Protein AF-A0A4Q6AAH7-F1 (afdb_monomer)

Foldseek 3Di:
DAFLDQPDPPDPFWDACQLLLVVLVVVLVVVPVVSCVLCVVLNVVVVVPVLRHDIRDDLVNCVVVVVSVVSSVCVVVPPVQDLVRDFDFDAGQLAQFTSDTRPVVCVQQPDPHRGGHADDPVVSVVSSVQSVVLVVLQVCCQVPVDPGDQKDKDKDWDQDPVPRDIDIDIDIHGCSSPHDDDPPPVDDDDPPDDVPPDDD

Nearest PDB structures (foldseek):
  8wfx-assembly1_G  TM=5.335E-01  e=2.429E+00  Mycobacterium canetti
  6o7i-assembly1_D  TM=3.967E-01  e=1.022E+00  Thermococcus onnurineus NA1
  8gym-assembly1_2K  TM=2.632E-01  e=7.047E-01  Tetrahymena thermophila SB210
  8ieb-assembly1_B  TM=2.522E-01  e=1.308E+00  Homo sapiens

Structure (mmCIF, N/CA/C/O backbone):
data_AF-A0A4Q6AAH7-F1
#
_entry.id   AF-A0A4Q6AAH7-F1
#
loop_
_atom_site.group_PDB
_atom_site.id
_atom_site.type_symbol
_atom_site.label_atom_id
_atom_site.label_alt_id
_atom_site.label_comp_id
_atom_site.label_asym_id
_atom_site.label_entity_id
_atom_site.label_seq_id
_atom_site.pdbx_PDB_ins_code
_atom_site.Cartn_x
_atom_site.Cartn_y
_atom_site.Cartn_z
_atom_site.occupancy
_atom_site.B_iso_or_equiv
_atom_site.auth_seq_id
_atom_site.auth_comp_id
_atom_site.auth_asym_id
_atom_site.auth_atom_id
_atom_site.pdbx_PDB_model_num
ATOM 1 N N . MET A 1 1 ? 9.369 -6.837 -21.930 1.00 59.25 1 MET A N 1
ATOM 2 C CA . MET A 1 1 ? 8.644 -6.532 -20.682 1.00 59.25 1 MET A CA 1
ATOM 3 C C . MET A 1 1 ? 7.266 -7.166 -20.739 1.00 59.25 1 MET A C 1
ATOM 5 O O . MET A 1 1 ? 6.616 -7.043 -21.772 1.00 59.25 1 MET A O 1
ATOM 9 N N . THR A 1 2 ? 6.855 -7.840 -19.671 1.00 61.31 2 THR A N 1
ATOM 10 C CA . THR A 1 2 ? 5.570 -8.537 -19.533 1.00 61.31 2 THR A CA 1
ATOM 11 C C . THR A 1 2 ? 4.836 -7.975 -18.317 1.00 61.31 2 THR A C 1
ATOM 13 O O . THR A 1 2 ? 5.471 -7.684 -17.298 1.00 61.31 2 THR A O 1
ATOM 16 N N . SER A 1 3 ? 3.514 -7.819 -18.419 1.00 66.06 3 SER A N 1
ATOM 17 C CA . SER A 1 3 ? 2.674 -7.403 -17.293 1.00 66.06 3 SER A CA 1
ATOM 18 C C . SER A 1 3 ? 2.803 -8.398 -16.145 1.00 66.06 3 SER A C 1
ATOM 20 O O . SER A 1 3 ? 2.843 -9.611 -16.368 1.00 66.06 3 SER A O 1
ATOM 22 N N . VAL A 1 4 ? 2.848 -7.903 -14.910 1.00 59.97 4 VAL A N 1
ATOM 23 C CA . VAL A 1 4 ? 2.730 -8.776 -13.743 1.00 59.97 4 VAL A CA 1
ATOM 24 C C . VAL A 1 4 ? 1.297 -9.305 -13.691 1.00 59.97 4 VAL A C 1
ATOM 26 O O . VAL A 1 4 ? 0.363 -8.557 -13.409 1.00 59.97 4 VAL A O 1
ATOM 29 N N .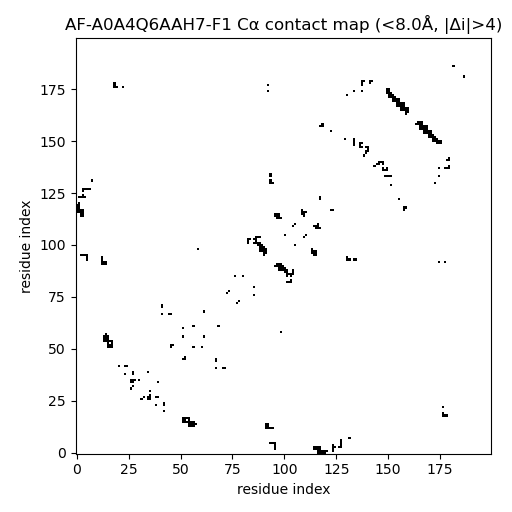 GLU A 1 5 ? 1.105 -10.580 -14.024 1.00 57.97 5 GLU A N 1
ATOM 30 C CA . GLU A 1 5 ? -0.197 -11.240 -13.922 1.00 57.97 5 GLU A CA 1
ATOM 31 C C . GLU A 1 5 ? -0.407 -11.778 -12.508 1.00 57.97 5 GLU A C 1
ATOM 33 O O . GLU A 1 5 ? 0.375 -12.585 -11.995 1.00 57.97 5 GLU A O 1
ATOM 38 N N . ASN A 1 6 ? -1.501 -11.359 -11.881 1.00 57.28 6 ASN A N 1
ATOM 39 C CA . ASN A 1 6 ? -1.928 -11.943 -10.624 1.00 57.28 6 ASN A CA 1
ATOM 40 C C . ASN A 1 6 ? -2.479 -13.341 -10.851 1.00 57.28 6 ASN A C 1
ATOM 42 O O . ASN A 1 6 ? -3.464 -13.536 -11.555 1.00 57.28 6 ASN A O 1
ATOM 46 N N . THR A 1 7 ? -1.886 -14.319 -10.183 1.00 48.78 7 THR A N 1
ATOM 47 C CA . THR A 1 7 ? -2.253 -15.728 -10.346 1.00 48.78 7 THR A CA 1
ATOM 48 C C . THR A 1 7 ? -3.496 -16.129 -9.533 1.00 48.78 7 THR A C 1
ATOM 50 O O . THR A 1 7 ? -3.867 -17.299 -9.536 1.00 48.78 7 THR A O 1
ATOM 53 N N . TYR A 1 8 ? -4.150 -15.200 -8.820 1.00 59.97 8 TYR A N 1
ATOM 54 C CA . TYR A 1 8 ? -5.156 -15.540 -7.806 1.00 59.97 8 TYR A CA 1
ATOM 55 C C . TYR A 1 8 ? -6.434 -14.709 -7.937 1.00 59.97 8 TYR A C 1
ATOM 57 O O . TYR A 1 8 ? -6.430 -13.497 -7.748 1.00 59.97 8 TYR A O 1
ATOM 65 N N . THR A 1 9 ? -7.547 -15.392 -8.209 1.00 59.78 9 THR A N 1
ATOM 66 C CA . THR A 1 9 ? -8.892 -14.818 -8.406 1.00 59.78 9 THR A CA 1
ATOM 67 C C . THR A 1 9 ? -9.751 -14.822 -7.133 1.00 59.78 9 THR A C 1
ATOM 69 O O . THR A 1 9 ? -10.951 -14.578 -7.201 1.00 59.78 9 THR A O 1
ATOM 72 N N . GLY A 1 10 ? -9.172 -15.161 -5.975 1.00 73.56 10 GLY A N 1
ATOM 73 C CA . GLY A 1 10 ? -9.918 -15.414 -4.734 1.00 73.56 10 GLY A CA 1
ATOM 74 C C . GLY A 1 10 ? -10.125 -14.204 -3.818 1.00 73.56 10 GLY A C 1
ATOM 75 O O . GLY A 1 10 ? -10.904 -14.299 -2.873 1.00 73.56 10 GLY A O 1
ATOM 76 N N . PHE A 1 11 ? -9.442 -13.082 -4.066 1.00 83.06 11 PHE A N 1
ATOM 77 C CA . PHE A 1 11 ? -9.553 -11.882 -3.236 1.00 83.06 11 PHE A CA 1
ATOM 78 C C . PHE A 1 11 ? -10.404 -10.819 -3.920 1.00 83.06 11 PHE A C 1
ATOM 80 O O . PHE A 1 11 ? -10.124 -10.422 -5.050 1.00 83.06 11 PHE A O 1
ATOM 87 N N . ASN A 1 12 ? -11.407 -10.313 -3.203 1.00 87.25 12 ASN A N 1
ATOM 88 C CA . ASN A 1 12 ? -12.111 -9.105 -3.607 1.00 87.25 12 ASN A CA 1
ATOM 89 C C . ASN A 1 12 ? -11.249 -7.884 -3.253 1.00 87.25 12 ASN A C 1
ATOM 91 O O . ASN A 1 12 ? -11.330 -7.358 -2.144 1.00 87.25 12 ASN A O 1
ATOM 95 N N . SER A 1 13 ? -10.366 -7.494 -4.173 1.00 88.19 13 SER A N 1
ATOM 96 C CA . SER A 1 13 ? -9.479 -6.347 -3.992 1.00 88.19 13 SER A CA 1
ATOM 97 C C . SER A 1 13 ? -10.207 -5.054 -4.341 1.00 88.19 13 SER A C 1
ATOM 99 O O . SER A 1 13 ? -10.622 -4.851 -5.482 1.00 88.19 13 SER A O 1
ATOM 101 N N . VAL A 1 14 ? -10.365 -4.181 -3.349 1.00 90.56 14 VAL A N 1
ATOM 102 C CA . VAL A 1 14 ? -11.051 -2.896 -3.491 1.00 90.56 14 VAL A CA 1
ATOM 103 C C . VAL A 1 14 ? -10.157 -1.764 -3.008 1.00 90.56 14 V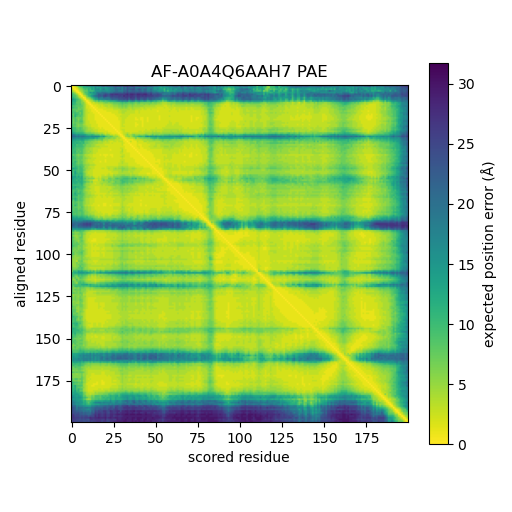AL A C 1
ATOM 105 O O . VAL A 1 14 ? -9.345 -1.931 -2.099 1.00 90.56 14 VAL A O 1
ATOM 108 N N . LEU A 1 15 ? -10.314 -0.591 -3.613 1.00 91.00 15 LEU A N 1
ATOM 109 C CA . LEU A 1 15 ? -9.612 0.611 -3.189 1.00 91.00 15 LEU A CA 1
ATOM 110 C C . LEU A 1 15 ? -10.341 1.274 -2.014 1.00 91.00 15 LEU A C 1
ATOM 112 O O . LEU A 1 15 ? -11.545 1.518 -2.073 1.00 91.00 15 LEU A O 1
ATOM 116 N N . SER A 1 16 ? -9.595 1.617 -0.968 1.00 92.69 16 SER A N 1
ATOM 117 C CA . SER A 1 16 ? -10.057 2.468 0.127 1.00 92.69 16 SER A CA 1
ATOM 118 C C . SER A 1 16 ? -8.891 3.281 0.682 1.00 92.69 16 SER A C 1
ATOM 120 O O . SER A 1 16 ? -7.789 2.755 0.827 1.00 92.69 16 SER A O 1
ATOM 122 N N . ILE A 1 17 ? -9.135 4.547 1.025 1.00 93.12 17 ILE A N 1
ATOM 123 C CA . ILE A 1 17 ? -8.158 5.378 1.749 1.00 93.12 17 ILE A CA 1
ATOM 124 C C . ILE A 1 17 ? -8.298 5.248 3.274 1.00 93.12 17 ILE A C 1
ATOM 126 O O . ILE A 1 17 ? -7.425 5.694 4.020 1.00 93.12 17 ILE A O 1
ATOM 130 N N . LEU A 1 18 ? -9.377 4.613 3.748 1.00 93.94 18 LEU A N 1
ATOM 131 C CA . LEU A 1 18 ? -9.712 4.491 5.165 1.00 93.94 18 LEU A CA 1
ATOM 132 C C . LEU A 1 18 ? -8.586 3.877 6.020 1.00 93.94 18 LEU A C 1
ATOM 134 O O . LEU A 1 18 ? -8.361 4.389 7.122 1.00 93.94 18 LEU A O 1
ATOM 138 N N . PRO A 1 19 ? -7.836 2.846 5.571 1.00 94.31 19 PRO A N 1
ATOM 139 C CA . PRO A 1 19 ? -6.738 2.304 6.371 1.00 94.31 19 PRO A CA 1
ATOM 140 C C . PRO A 1 19 ? -5.645 3.340 6.669 1.00 94.31 19 PRO A C 1
ATOM 142 O O . PRO A 1 19 ? -5.176 3.427 7.804 1.00 94.31 19 PRO A O 1
ATOM 145 N N . LEU A 1 20 ? -5.276 4.168 5.685 1.00 94.25 20 LEU A N 1
ATOM 146 C CA . LEU A 1 20 ? -4.291 5.238 5.869 1.00 94.25 20 LEU A CA 1
ATOM 147 C C . LEU A 1 20 ? -4.840 6.345 6.779 1.00 94.25 20 LEU A C 1
ATOM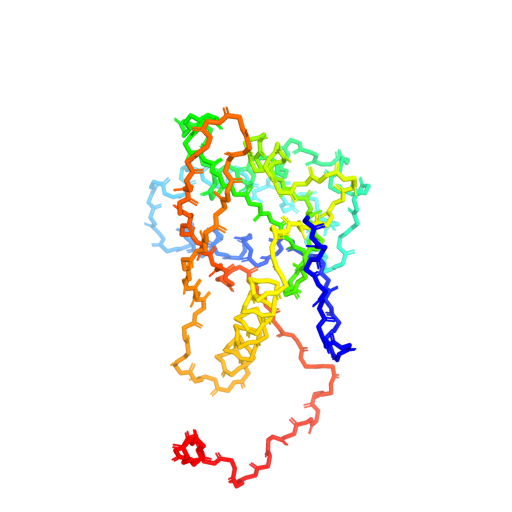 149 O O . LEU A 1 20 ? -4.161 6.758 7.719 1.00 94.25 20 LEU A O 1
ATOM 153 N N . VAL A 1 21 ? -6.097 6.754 6.575 1.00 95.06 21 VAL A N 1
ATOM 154 C CA . VAL A 1 21 ? -6.786 7.725 7.446 1.00 95.06 21 VAL A CA 1
ATOM 155 C C . VAL A 1 21 ? -6.814 7.240 8.896 1.00 95.06 21 VAL A C 1
ATOM 157 O O . VAL A 1 21 ? -6.537 8.009 9.812 1.00 95.06 21 VAL A O 1
ATOM 160 N N . THR A 1 22 ? -7.072 5.950 9.119 1.00 94.19 22 THR A N 1
ATOM 161 C CA . THR A 1 22 ? -7.098 5.344 10.459 1.00 94.19 22 THR A CA 1
ATOM 162 C C . THR A 1 22 ? -5.730 5.410 11.139 1.00 94.19 22 THR A C 1
ATOM 164 O O . THR A 1 22 ? -5.646 5.707 12.332 1.00 94.19 22 THR A O 1
ATOM 167 N N . VAL A 1 23 ? -4.644 5.177 10.392 1.00 92.00 23 VAL A N 1
ATOM 168 C CA . VAL A 1 23 ? -3.278 5.322 10.919 1.00 92.00 23 VAL A CA 1
ATOM 169 C C . VAL A 1 23 ? -3.002 6.773 11.313 1.00 92.00 23 VAL A C 1
ATOM 171 O O . VAL A 1 23 ? -2.498 7.012 12.409 1.00 92.00 23 VAL A O 1
ATOM 174 N N . ILE A 1 24 ? -3.371 7.735 10.465 1.00 92.50 24 ILE A N 1
ATOM 175 C CA . ILE A 1 24 ? -3.193 9.167 10.741 1.00 92.50 24 ILE A CA 1
ATOM 176 C C . ILE A 1 24 ? -4.007 9.602 11.959 1.00 92.50 24 ILE A C 1
ATOM 178 O O . ILE A 1 24 ? -3.464 10.252 12.850 1.00 92.50 24 ILE A O 1
ATOM 182 N N . LYS A 1 25 ? -5.268 9.176 12.053 1.00 93.38 25 LYS A N 1
ATOM 183 C CA . LYS A 1 25 ? -6.136 9.443 13.202 1.00 93.38 25 LYS A CA 1
ATOM 184 C C . LYS A 1 25 ? -5.524 8.936 14.503 1.00 93.38 25 LYS A C 1
ATOM 186 O O . LYS A 1 25 ? -5.368 9.705 15.443 1.00 93.38 25 LYS A O 1
ATOM 191 N N . ARG A 1 26 ? -5.033 7.692 14.515 1.00 92.25 26 ARG A N 1
ATOM 192 C CA . ARG A 1 26 ? -4.316 7.142 15.673 1.00 92.25 26 ARG A CA 1
ATOM 193 C C . ARG A 1 26 ? -3.081 7.973 16.041 1.00 92.25 26 ARG A C 1
ATOM 195 O O . ARG A 1 26 ? -2.845 8.206 17.219 1.00 92.25 26 ARG A O 1
ATOM 202 N N . MET A 1 27 ? -2.302 8.444 15.063 1.00 89.06 27 MET A N 1
ATOM 203 C CA . MET A 1 27 ? -1.133 9.296 15.338 1.00 89.06 27 MET A CA 1
ATOM 204 C C . MET A 1 27 ? -1.508 10.636 15.987 1.00 89.06 27 MET A C 1
ATOM 206 O O . MET A 1 27 ? -0.727 11.157 16.785 1.00 89.06 27 MET A O 1
ATOM 210 N N . VAL A 1 28 ? -2.670 11.192 15.639 1.00 90.25 28 VAL A N 1
ATOM 211 C CA . VAL A 1 28 ? -3.210 12.416 16.247 1.00 90.25 28 VAL A CA 1
ATOM 212 C C . VAL A 1 28 ? -3.748 12.148 17.657 1.00 90.25 28 VAL A C 1
ATOM 214 O O . VAL A 1 28 ? -3.491 12.948 18.557 1.00 90.25 28 VAL A O 1
ATOM 217 N N . ASP A 1 29 ? -4.421 11.013 17.859 1.00 89.62 29 ASP A N 1
ATOM 218 C CA . ASP A 1 29 ? -5.018 10.614 19.142 1.00 89.62 29 ASP A CA 1
ATOM 219 C C . ASP A 1 29 ? -3.975 10.199 20.197 1.00 89.62 29 ASP A C 1
ATOM 221 O O . ASP A 1 29 ? -4.209 10.354 21.392 1.00 89.62 29 ASP A O 1
ATOM 225 N N . GLU A 1 30 ? -2.793 9.729 19.782 1.00 88.62 30 GLU A N 1
ATOM 226 C CA . GLU A 1 30 ? -1.657 9.375 20.657 1.00 88.62 30 GLU A CA 1
ATOM 227 C C . GLU A 1 30 ? -0.972 10.591 21.340 1.00 88.62 30 GLU A C 1
ATOM 229 O O . GLU A 1 30 ? 0.150 10.478 21.832 1.00 88.62 30 GLU A O 1
ATOM 234 N N . ASP A 1 31 ? -1.628 11.756 21.359 1.00 71.19 31 ASP A N 1
ATOM 235 C CA . ASP A 1 31 ? -1.204 13.021 21.985 1.00 71.19 31 ASP A CA 1
ATOM 236 C C . ASP A 1 31 ? 0.211 13.486 21.594 1.00 71.19 31 ASP A C 1
ATOM 238 O O . ASP A 1 31 ? 0.956 14.073 22.377 1.00 71.19 31 ASP A O 1
ATOM 242 N N . LYS A 1 32 ? 0.605 13.231 20.340 1.00 82.62 32 LYS A N 1
ATOM 243 C CA . LYS A 1 32 ? 1.850 13.740 19.745 1.00 82.62 32 LYS A CA 1
ATOM 244 C C . LYS A 1 32 ? 1.590 15.138 19.166 1.00 82.62 32 LYS A C 1
ATOM 246 O O . LYS A 1 32 ? 1.026 15.233 18.070 1.00 82.62 32 LYS A O 1
ATOM 251 N N . PRO A 1 33 ? 2.049 16.243 19.796 1.00 87.69 33 PRO A N 1
ATOM 252 C CA . PRO A 1 33 ? 1.647 17.595 19.388 1.00 87.69 33 PRO A CA 1
ATOM 253 C C . PRO A 1 33 ? 2.052 17.946 17.951 1.00 87.69 33 PRO A C 1
ATOM 255 O O . PRO A 1 33 ? 1.334 18.662 17.256 1.00 87.69 33 PRO A O 1
ATOM 258 N N . GLY A 1 34 ? 3.185 17.410 17.481 1.00 89.50 34 GLY A N 1
ATOM 259 C CA . GLY A 1 34 ? 3.640 17.572 16.099 1.00 89.50 34 GLY A CA 1
ATOM 260 C C . GLY A 1 34 ? 2.737 16.869 15.084 1.00 89.50 34 GLY A C 1
ATOM 261 O O . GLY A 1 34 ? 2.377 17.477 14.083 1.00 89.50 34 GLY A O 1
ATOM 262 N N . ALA A 1 35 ? 2.319 15.629 15.359 1.00 88.50 35 ALA A N 1
ATOM 263 C CA . ALA A 1 35 ? 1.416 14.884 14.479 1.00 88.50 35 ALA A CA 1
ATOM 264 C C . ALA A 1 35 ? 0.042 15.558 14.403 1.00 88.50 35 ALA A C 1
ATOM 266 O O . ALA A 1 35 ? -0.485 15.754 13.313 1.00 88.50 35 ALA A O 1
ATOM 267 N N . LYS A 1 36 ? -0.489 16.006 15.548 1.00 92.19 36 LYS A N 1
ATOM 268 C CA . LYS A 1 36 ? -1.725 16.793 15.595 1.00 92.19 36 LYS A CA 1
ATOM 269 C C . LYS A 1 36 ? -1.616 18.066 14.759 1.00 92.19 36 LYS A C 1
ATOM 271 O O . LYS A 1 36 ? -2.464 18.308 13.911 1.00 92.19 36 LYS A O 1
ATOM 276 N N . LYS A 1 37 ? -0.544 18.846 14.934 1.00 93.12 37 LYS A N 1
ATOM 277 C CA . LYS A 1 37 ? -0.315 20.068 14.149 1.00 93.12 37 LYS A CA 1
ATOM 278 C C . LYS A 1 37 ? -0.222 19.802 12.641 1.00 93.12 37 LYS A C 1
ATOM 280 O O . LYS A 1 37 ? -0.636 20.651 11.865 1.00 93.12 37 LYS A O 1
ATOM 285 N N . LEU A 1 38 ? 0.354 18.672 12.236 1.00 91.00 38 LEU A N 1
ATOM 286 C CA . LEU A 1 38 ? 0.544 18.339 10.823 1.00 91.00 38 LEU A CA 1
ATOM 287 C C . LEU A 1 38 ? -0.712 17.767 10.160 1.00 91.00 38 LEU A C 1
ATOM 289 O O . LEU A 1 38 ? -0.921 18.013 8.978 1.00 91.00 38 LEU A O 1
ATOM 293 N N . TYR A 1 39 ? -1.525 16.999 10.891 1.00 94.38 39 TYR A N 1
ATOM 294 C CA . TYR A 1 39 ? -2.563 16.167 10.277 1.00 94.38 39 TYR A CA 1
ATOM 295 C C . TYR A 1 39 ? -3.999 16.482 10.705 1.00 94.38 39 TYR A C 1
ATOM 297 O O . TYR A 1 39 ? -4.922 15.993 10.062 1.00 94.38 39 TYR A O 1
ATOM 305 N N . GLN A 1 40 ? 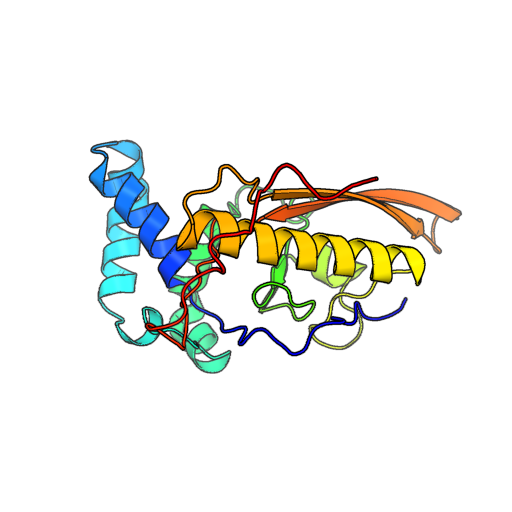-4.228 17.281 11.753 1.00 93.94 40 GLN A N 1
ATOM 306 C CA . GLN A 1 40 ? -5.585 17.557 12.249 1.00 93.94 40 GLN A CA 1
ATOM 307 C C . GLN A 1 40 ? -6.481 18.215 11.190 1.00 93.94 40 GLN A C 1
ATOM 309 O O . GLN A 1 40 ? -7.640 17.821 11.043 1.00 93.94 40 GLN A O 1
ATOM 314 N N . ASP A 1 41 ? -5.954 19.192 10.452 1.00 94.94 41 ASP A N 1
ATOM 315 C CA . ASP A 1 41 ? -6.722 19.913 9.432 1.00 94.94 41 ASP A CA 1
ATOM 316 C C . ASP A 1 41 ? -7.049 18.994 8.247 1.00 94.94 41 ASP A C 1
ATOM 318 O O . ASP A 1 41 ? -8.201 18.922 7.825 1.00 94.94 41 ASP A O 1
ATOM 322 N N . LEU A 1 42 ? -6.070 18.194 7.801 1.00 95.38 42 LEU A N 1
ATOM 323 C CA . LEU A 1 42 ? -6.258 17.172 6.766 1.00 95.38 42 LEU A CA 1
ATOM 324 C C . LEU A 1 42 ? -7.320 16.136 7.169 1.00 95.38 42 LEU A C 1
ATOM 326 O O . LEU A 1 42 ? -8.183 15.791 6.368 1.00 95.38 42 LEU A O 1
ATOM 330 N N . LEU A 1 43 ? -7.284 15.644 8.414 1.00 95.06 43 LEU A N 1
ATOM 331 C CA . LEU A 1 43 ? -8.304 14.720 8.920 1.00 95.06 43 LEU A CA 1
ATOM 332 C C . LEU A 1 43 ? -9.693 15.358 8.908 1.00 95.06 43 LEU A C 1
ATOM 334 O O . LEU A 1 43 ? -10.650 14.710 8.500 1.00 95.06 43 LEU A O 1
ATOM 338 N N . THR A 1 44 ? -9.793 16.624 9.314 1.00 95.25 44 THR A N 1
ATOM 339 C CA . THR A 1 44 ? -11.066 17.359 9.337 1.00 95.25 44 THR A CA 1
ATOM 340 C C . THR A 1 44 ? -11.637 17.517 7.925 1.00 95.25 44 THR A C 1
ATOM 342 O O . THR A 1 44 ? -12.835 17.331 7.720 1.00 95.25 44 THR A O 1
ATOM 345 N N . GLU A 1 45 ? -10.787 17.816 6.941 1.00 95.50 45 GLU A N 1
ATOM 346 C CA . GLU A 1 45 ? -11.184 17.938 5.536 1.00 95.50 45 GLU A CA 1
ATOM 347 C C . GLU A 1 45 ? -11.666 16.602 4.946 1.00 95.50 45 GLU A C 1
ATOM 349 O O . GLU A 1 45 ? -12.705 16.561 4.287 1.00 95.50 45 GLU A O 1
ATOM 354 N N . ILE A 1 46 ? -10.972 15.497 5.243 1.00 94.94 46 ILE A N 1
ATOM 355 C CA . ILE A 1 46 ? -11.383 14.150 4.818 1.00 94.94 46 ILE A CA 1
ATOM 356 C C . ILE A 1 46 ? -12.701 13.736 5.491 1.00 94.94 46 ILE A C 1
ATOM 358 O O . ILE A 1 46 ? -13.594 13.204 4.833 1.00 94.94 46 ILE A O 1
ATOM 362 N N . GLU A 1 47 ? -12.853 13.979 6.797 1.00 93.25 47 GLU A N 1
ATOM 363 C CA . GLU A 1 47 ? -14.073 13.643 7.547 1.00 93.25 47 GLU A CA 1
ATOM 364 C C . GLU A 1 47 ? -15.294 14.453 7.073 1.00 93.25 47 GLU A C 1
ATOM 366 O O . GLU A 1 47 ? -16.425 13.969 7.162 1.00 93.25 47 GLU A O 1
ATOM 371 N N . ALA A 1 48 ? -15.081 15.639 6.492 1.00 94.44 48 ALA A N 1
ATOM 372 C CA . ALA A 1 48 ? -16.127 16.427 5.842 1.00 94.44 48 ALA A CA 1
ATOM 373 C C . ALA A 1 48 ? -16.604 15.837 4.497 1.00 94.44 48 ALA A C 1
ATOM 375 O O . ALA A 1 48 ? -17.599 16.312 3.946 1.00 94.44 48 ALA A O 1
ATOM 376 N N . GLN A 1 49 ? -15.942 14.794 3.982 1.00 93.12 49 GLN A N 1
ATOM 377 C CA . GLN A 1 49 ? -16.254 14.124 2.715 1.00 93.12 49 GLN A CA 1
ATOM 378 C C . GLN A 1 49 ? -16.513 12.617 2.938 1.00 93.12 49 GLN A C 1
ATOM 380 O O . GLN A 1 49 ? -15.688 11.776 2.571 1.00 93.12 49 GLN A O 1
ATOM 385 N N . PRO A 1 50 ? -17.667 12.221 3.518 1.00 89.69 50 PRO A N 1
ATOM 386 C CA . PRO A 1 50 ? -17.921 10.835 3.934 1.00 89.69 50 PRO A CA 1
ATOM 387 C C . PRO A 1 50 ? -17.838 9.793 2.809 1.00 89.69 50 PRO A C 1
ATOM 389 O O . PRO A 1 50 ? -17.581 8.620 3.072 1.00 89.69 50 PRO A O 1
ATOM 392 N N . GLU A 1 51 ? -18.047 10.203 1.557 1.00 90.69 51 GLU A N 1
ATOM 393 C CA . GLU A 1 51 ? -17.886 9.364 0.362 1.00 90.69 51 GLU A CA 1
ATOM 394 C C . GLU A 1 51 ? -16.458 8.834 0.163 1.00 90.69 51 GLU A C 1
ATOM 396 O O . GLU A 1 51 ? -16.291 7.719 -0.328 1.00 90.69 51 GLU A O 1
ATOM 401 N N . LEU A 1 52 ? -15.434 9.576 0.604 1.00 90.38 52 LEU A N 1
ATOM 402 C CA . LEU A 1 52 ? -14.039 9.132 0.576 1.00 90.38 52 LEU A CA 1
ATOM 403 C C . LEU A 1 52 ? -13.723 8.089 1.652 1.00 90.38 52 LEU A C 1
ATOM 405 O O . LEU A 1 52 ? -12.733 7.374 1.549 1.00 90.38 52 LEU A O 1
ATOM 409 N N . LEU A 1 53 ? -14.545 7.987 2.693 1.00 91.44 53 LEU A N 1
ATOM 410 C CA . LEU A 1 53 ? -14.344 7.028 3.780 1.00 91.44 53 LEU A CA 1
ATOM 411 C C . LEU A 1 53 ? -15.042 5.687 3.523 1.00 91.44 53 LEU A C 1
ATOM 413 O O . LEU A 1 53 ? -14.903 4.758 4.319 1.00 91.44 53 LEU A O 1
ATOM 417 N N . GLN A 1 54 ? -15.769 5.565 2.410 1.00 89.69 54 GLN A N 1
ATOM 418 C CA . GLN A 1 54 ? -16.378 4.309 1.996 1.00 89.69 54 GLN A CA 1
ATOM 419 C C . GLN A 1 54 ? -15.330 3.362 1.387 1.00 89.69 54 GLN A C 1
ATOM 421 O O . GLN A 1 54 ? -14.369 3.802 0.747 1.00 89.69 54 GLN A O 1
ATOM 426 N N . PRO A 1 55 ? -15.489 2.039 1.548 1.00 84.44 55 PRO A N 1
ATOM 427 C CA . PRO A 1 55 ? -14.734 1.085 0.748 1.00 84.44 55 PRO A CA 1
ATOM 428 C C . PRO A 1 55 ? -15.154 1.172 -0.728 1.00 84.44 55 PRO A C 1
ATOM 430 O O . PRO A 1 55 ? -16.272 1.569 -1.048 1.00 84.44 55 PRO A O 1
ATOM 433 N N . SER A 1 56 ? -14.289 0.709 -1.631 1.00 86.06 56 SER A N 1
ATOM 434 C CA . SER A 1 56 ? -14.548 0.642 -3.082 1.00 86.06 56 SER A CA 1
ATOM 435 C C . SER A 1 56 ? -14.662 2.007 -3.772 1.00 86.06 56 SER A C 1
ATOM 437 O O . SER A 1 56 ? -15.542 2.238 -4.601 1.00 86.06 56 SER A O 1
ATOM 439 N N . ILE A 1 57 ? -13.732 2.908 -3.458 1.00 87.12 57 ILE A N 1
ATOM 440 C CA . ILE A 1 57 ? -13.588 4.200 -4.139 1.00 87.12 57 ILE A CA 1
ATOM 441 C C . ILE A 1 57 ? -13.177 3.951 -5.596 1.00 87.12 57 ILE A C 1
ATOM 443 O O . ILE A 1 57 ? -12.317 3.114 -5.872 1.00 87.12 57 ILE A O 1
ATOM 447 N N . ASN A 1 58 ? -13.773 4.683 -6.538 1.00 84.00 58 ASN A N 1
ATOM 448 C CA . ASN A 1 58 ? -13.419 4.600 -7.954 1.00 84.00 58 ASN A CA 1
ATOM 449 C C . ASN A 1 58 ? -12.496 5.762 -8.381 1.00 84.00 58 ASN A C 1
ATOM 451 O O . ASN A 1 58 ? -12.291 6.732 -7.648 1.00 84.00 58 ASN A O 1
ATOM 455 N N . LYS A 1 59 ? -11.933 5.671 -9.593 1.00 80.50 59 LYS A N 1
ATOM 456 C CA . LYS A 1 59 ? -11.001 6.683 -10.129 1.00 80.50 59 LYS A CA 1
ATOM 457 C C . LYS A 1 59 ? -11.645 8.073 -10.261 1.00 80.50 59 LYS A C 1
ATOM 459 O O . LYS A 1 59 ? -10.970 9.074 -10.059 1.00 80.50 59 LYS A O 1
ATOM 464 N N . GLU A 1 60 ? -12.943 8.141 -10.550 1.00 87.19 60 GLU A N 1
ATOM 465 C CA . GLU A 1 60 ? -13.689 9.402 -10.678 1.00 87.19 60 GLU A CA 1
ATOM 466 C C . GLU A 1 60 ? -13.823 10.127 -9.332 1.00 87.19 60 GLU A C 1
ATOM 468 O O . GLU A 1 60 ? -13.661 11.345 -9.271 1.00 87.19 60 GLU A O 1
ATOM 473 N N . MET A 1 61 ? -14.075 9.387 -8.246 1.00 88.88 61 MET A N 1
ATOM 474 C CA . MET A 1 61 ? -14.123 9.943 -6.891 1.00 88.88 61 MET A CA 1
ATOM 475 C C . MET A 1 61 ? -12.755 10.454 -6.446 1.00 88.88 61 MET A C 1
ATOM 477 O O . MET A 1 61 ? -12.679 11.545 -5.888 1.00 88.88 61 MET A O 1
ATOM 481 N N . LEU A 1 62 ? -11.675 9.720 -6.744 1.00 87.31 62 LEU A N 1
ATOM 482 C CA . LEU A 1 62 ? -10.322 10.214 -6.478 1.00 87.31 62 LEU A CA 1
ATOM 483 C C . LEU A 1 62 ? -10.034 11.518 -7.227 1.00 87.31 62 LEU A C 1
ATOM 485 O O . LEU A 1 62 ? -9.480 12.440 -6.643 1.00 87.31 62 LEU A O 1
ATOM 489 N N . HIS A 1 63 ? -10.436 11.610 -8.497 1.00 87.75 63 HIS A N 1
ATOM 490 C CA . HIS A 1 63 ? -10.204 12.808 -9.303 1.00 87.75 63 HIS A CA 1
ATOM 491 C C . HIS A 1 63 ? -11.019 14.010 -8.805 1.00 87.75 63 HIS A C 1
ATOM 493 O O . HIS A 1 63 ? -10.526 15.136 -8.805 1.00 87.75 63 HIS A O 1
ATOM 499 N N . ARG A 1 64 ? -12.260 13.795 -8.351 1.00 92.25 64 ARG A N 1
ATOM 500 C CA . ARG A 1 64 ? -13.086 14.863 -7.764 1.00 92.25 64 ARG A CA 1
ATOM 501 C C . ARG A 1 64 ? -12.431 15.489 -6.531 1.00 92.25 64 ARG A C 1
ATOM 503 O O . ARG A 1 64 ? -12.584 16.686 -6.313 1.00 92.25 64 ARG A O 1
ATOM 510 N N . HIS A 1 65 ? -11.708 14.679 -5.763 1.00 92.25 65 HIS A N 1
ATOM 511 C CA . HIS A 1 65 ? -11.098 15.054 -4.488 1.00 92.25 65 HIS A CA 1
ATOM 512 C C . HIS A 1 65 ? -9.565 15.068 -4.550 1.00 92.25 65 HIS A C 1
ATOM 514 O O . HIS A 1 65 ? -8.893 14.821 -3.550 1.00 92.25 65 HIS A O 1
ATOM 520 N N . GLU A 1 66 ? -9.008 15.352 -5.731 1.00 89.81 66 GLU A N 1
ATOM 521 C CA . GLU A 1 66 ? -7.578 15.220 -6.036 1.00 89.81 66 GLU A CA 1
ATOM 522 C C . GLU A 1 66 ? -6.686 15.941 -5.020 1.00 89.81 66 GLU A C 1
ATOM 524 O O . GLU A 1 66 ? -5.772 15.325 -4.487 1.00 89.81 66 GLU A O 1
ATOM 529 N N . ALA A 1 67 ? -7.000 17.189 -4.659 1.00 91.31 67 ALA A N 1
ATOM 530 C CA . ALA A 1 67 ? -6.201 17.963 -3.705 1.00 91.31 67 ALA A CA 1
ATOM 531 C C . ALA A 1 67 ? -6.093 17.290 -2.320 1.00 91.31 67 ALA A C 1
ATOM 533 O O . ALA A 1 67 ? -5.009 17.219 -1.740 1.00 91.31 67 ALA A O 1
ATOM 534 N N . VAL A 1 68 ? -7.205 16.754 -1.806 1.00 93.38 68 VAL A N 1
ATOM 535 C CA . VAL A 1 68 ? -7.246 16.063 -0.506 1.00 93.38 68 VAL A CA 1
ATOM 536 C C . VAL A 1 68 ? -6.521 14.724 -0.588 1.00 93.38 68 VAL A C 1
ATOM 538 O O . VAL A 1 68 ? -5.776 14.354 0.320 1.00 93.38 68 VAL A O 1
ATOM 541 N N . VAL A 1 69 ? -6.702 14.003 -1.697 1.00 90.62 69 VAL A N 1
ATOM 542 C CA . VAL A 1 69 ? -6.003 12.742 -1.956 1.00 90.62 69 VAL A CA 1
ATOM 543 C C . VAL A 1 69 ? -4.495 12.978 -2.056 1.00 90.62 69 VAL A C 1
ATOM 545 O O . VAL A 1 69 ? -3.737 12.257 -1.419 1.00 90.62 69 VAL A O 1
ATOM 548 N N . GLU A 1 70 ? -4.035 13.998 -2.778 1.00 89.50 70 GLU A N 1
ATOM 549 C CA . GLU A 1 70 ? -2.615 14.354 -2.871 1.00 89.50 70 GLU A CA 1
ATOM 550 C C . GLU A 1 70 ? -2.030 14.746 -1.514 1.00 89.50 70 GLU A C 1
ATOM 552 O O . GLU A 1 70 ? -0.948 14.274 -1.159 1.00 89.50 70 GLU A O 1
ATOM 557 N N . ALA A 1 71 ? -2.751 15.542 -0.719 1.00 92.31 71 ALA A N 1
ATOM 558 C CA . ALA A 1 71 ? -2.338 15.887 0.639 1.00 92.31 71 ALA A CA 1
ATOM 559 C C . ALA A 1 71 ? -2.225 14.641 1.534 1.00 92.31 71 ALA A C 1
ATOM 561 O O . ALA A 1 71 ? -1.271 14.505 2.303 1.00 92.31 71 ALA A O 1
ATOM 562 N N . LEU A 1 72 ? -3.151 13.689 1.387 1.00 92.81 72 LEU A N 1
ATOM 563 C CA . LEU A 1 72 ? -3.087 12.399 2.063 1.00 92.81 72 LEU A CA 1
ATOM 564 C C . LEU A 1 72 ? -1.877 11.574 1.603 1.00 92.81 72 LEU A C 1
ATOM 566 O O . LEU A 1 72 ? -1.159 11.021 2.436 1.00 92.81 72 LEU A O 1
ATOM 570 N N . LEU A 1 73 ? -1.601 11.513 0.300 1.00 89.38 73 LEU A N 1
ATOM 571 C CA . LEU A 1 73 ? -0.439 10.801 -0.234 1.00 89.38 73 LEU A CA 1
ATOM 572 C C . LEU A 1 73 ? 0.885 11.458 0.168 1.00 89.38 73 LEU A C 1
ATOM 574 O O . LEU A 1 73 ? 1.862 10.750 0.404 1.00 89.38 73 LEU A O 1
ATOM 578 N N . ALA A 1 74 ? 0.922 12.779 0.339 1.00 89.44 74 ALA A N 1
ATOM 579 C CA . ALA A 1 74 ? 2.098 13.502 0.818 1.00 89.44 74 ALA A CA 1
ATOM 580 C C . ALA A 1 74 ? 2.532 13.081 2.236 1.00 89.44 74 ALA A C 1
ATOM 582 O O . ALA A 1 74 ? 3.687 13.292 2.609 1.00 89.44 74 ALA A O 1
ATOM 583 N N . THR A 1 75 ? 1.645 12.441 3.011 1.00 89.56 75 THR A N 1
ATOM 584 C CA . THR A 1 75 ? 1.985 11.878 4.331 1.00 89.56 75 THR A CA 1
ATOM 585 C C . THR A 1 75 ? 2.897 10.651 4.242 1.00 89.56 75 THR A C 1
ATOM 587 O O . THR A 1 75 ? 3.682 10.407 5.157 1.00 89.56 75 THR A O 1
ATOM 590 N N . ILE A 1 76 ? 2.827 9.900 3.136 1.00 88.25 76 ILE A N 1
ATOM 591 C CA . ILE A 1 76 ? 3.651 8.708 2.875 1.00 88.25 76 ILE A CA 1
ATOM 592 C C . ILE A 1 76 ? 4.741 8.969 1.827 1.00 88.25 76 ILE A C 1
ATOM 594 O O . ILE A 1 76 ? 5.799 8.345 1.868 1.00 88.25 76 ILE A O 1
ATOM 598 N N . PHE A 1 77 ? 4.517 9.928 0.927 1.00 86.44 77 PHE A N 1
ATOM 599 C CA . PHE A 1 77 ? 5.445 10.333 -0.124 1.00 86.44 77 PHE A CA 1
ATOM 600 C C . PHE A 1 77 ? 5.655 11.852 -0.086 1.00 86.44 77 PHE A C 1
ATOM 602 O O . PHE A 1 77 ? 5.033 12.581 -0.862 1.00 86.44 77 PHE A O 1
ATOM 609 N N . PRO A 1 78 ? 6.520 12.358 0.812 1.00 83.62 78 PRO A N 1
ATOM 610 C CA . PRO A 1 78 ? 6.691 13.793 0.983 1.00 83.62 78 PRO A CA 1
ATOM 611 C C . PRO A 1 78 ? 7.153 14.468 -0.317 1.00 83.62 78 PRO A C 1
ATOM 613 O O . PRO A 1 78 ? 8.091 13.978 -0.953 1.00 83.62 78 PRO A O 1
ATOM 616 N N . PRO A 1 79 ? 6.588 15.630 -0.690 1.00 76.25 79 PRO A N 1
ATOM 617 C CA . PRO A 1 79 ? 6.966 16.344 -1.914 1.00 76.25 79 PRO A CA 1
ATOM 618 C C . PRO A 1 79 ? 8.396 16.902 -1.862 1.00 76.25 79 PRO A C 1
ATOM 620 O O . PRO A 1 79 ? 8.958 17.278 -2.887 1.00 76.25 79 PRO A O 1
ATOM 623 N N . SER A 1 80 ? 8.998 16.959 -0.669 1.00 76.38 80 SER A N 1
ATOM 624 C CA . SER A 1 80 ? 10.405 17.314 -0.476 1.00 76.38 80 SER A CA 1
ATOM 625 C C . SER A 1 80 ? 11.369 16.241 -0.985 1.00 76.38 80 SER A C 1
ATOM 627 O O . SER A 1 80 ? 12.538 16.544 -1.228 1.00 76.38 80 SER A O 1
ATOM 629 N N . VAL A 1 81 ? 10.905 14.999 -1.163 1.00 69.81 81 VAL A N 1
ATOM 630 C CA . VAL A 1 81 ? 11.683 13.956 -1.829 1.00 69.81 81 VAL A CA 1
ATOM 631 C C . VAL A 1 81 ? 11.710 14.299 -3.313 1.00 69.81 81 VAL A C 1
ATOM 633 O O . VAL A 1 81 ? 10.666 14.376 -3.957 1.00 69.81 81 VAL A O 1
ATOM 636 N N . SER A 1 82 ? 12.905 14.537 -3.862 1.00 56.66 82 SER A N 1
ATOM 637 C CA . SER A 1 82 ? 13.031 14.915 -5.271 1.00 56.66 82 SER A CA 1
ATOM 638 C C . SER A 1 82 ? 12.333 13.894 -6.182 1.00 56.66 82 SER A C 1
ATOM 640 O O . SER A 1 82 ? 12.359 12.687 -5.927 1.00 56.66 82 SER A O 1
ATOM 642 N N . SER A 1 83 ? 11.731 14.367 -7.277 1.00 54.34 83 SER A N 1
ATOM 643 C CA . SER A 1 83 ? 11.008 13.534 -8.256 1.00 54.34 83 SER A CA 1
ATOM 644 C C . SER A 1 83 ? 11.852 12.388 -8.844 1.00 54.34 83 SER A C 1
ATOM 646 O O . SER A 1 83 ? 11.300 11.388 -9.313 1.00 54.34 83 SER A O 1
ATOM 648 N N . ASN A 1 84 ? 13.183 12.505 -8.766 1.00 49.81 84 ASN A N 1
ATOM 649 C CA . ASN A 1 84 ? 14.158 11.500 -9.194 1.00 49.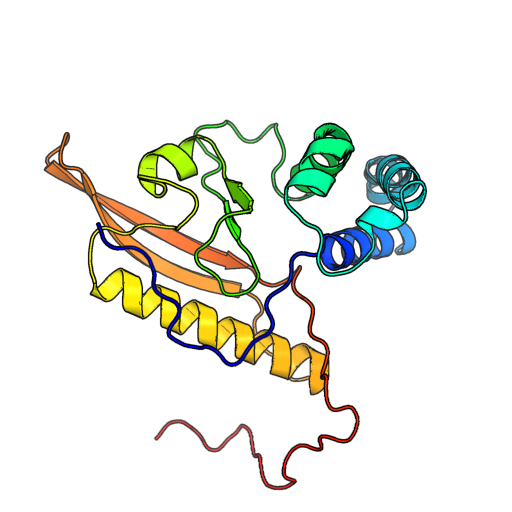81 84 ASN A CA 1
ATOM 650 C C . ASN A 1 84 ? 14.580 10.515 -8.084 1.00 49.81 84 ASN A C 1
ATOM 652 O O . ASN A 1 84 ? 15.228 9.520 -8.390 1.00 49.81 84 ASN A O 1
ATOM 656 N N . GLN A 1 85 ? 14.247 10.770 -6.815 1.00 56.25 85 GLN A N 1
ATOM 657 C CA . GLN A 1 85 ? 14.589 9.900 -5.678 1.00 56.25 85 GLN A CA 1
ATOM 658 C C . GLN A 1 85 ? 13.408 9.053 -5.190 1.00 56.25 85 GLN A C 1
ATOM 660 O O . GLN A 1 85 ? 13.620 7.987 -4.620 1.00 56.25 85 GLN A O 1
ATOM 665 N N . GLY A 1 86 ? 12.168 9.485 -5.430 1.00 69.50 86 GLY A N 1
ATOM 666 C CA . GLY A 1 86 ? 10.979 8.708 -5.082 1.00 69.50 86 GLY A CA 1
ATOM 667 C C . GLY A 1 86 ? 10.505 7.833 -6.241 1.00 69.50 86 GLY A C 1
ATOM 668 O O . GLY A 1 86 ? 9.759 8.307 -7.098 1.00 69.50 86 GLY A O 1
ATOM 669 N N . MET A 1 87 ? 10.884 6.554 -6.275 1.00 85.81 87 MET A N 1
ATOM 670 C CA . MET A 1 87 ? 10.319 5.574 -7.211 1.00 85.81 87 MET A CA 1
ATOM 671 C C . MET A 1 87 ? 9.287 4.713 -6.488 1.00 85.81 87 MET A C 1
ATOM 673 O O . MET A 1 87 ? 9.637 3.780 -5.775 1.00 85.81 87 MET A O 1
ATOM 677 N N . TYR A 1 88 ? 8.013 5.064 -6.632 1.00 89.94 88 TYR A N 1
ATOM 678 C CA . TYR A 1 88 ? 6.935 4.431 -5.882 1.00 89.94 88 TYR A CA 1
ATOM 679 C C . TYR A 1 88 ? 5.642 4.394 -6.691 1.00 89.94 88 TYR A C 1
ATOM 681 O O . TYR A 1 88 ? 5.408 5.221 -7.577 1.00 89.94 88 TYR A O 1
ATOM 689 N N . ALA A 1 89 ? 4.788 3.438 -6.346 1.00 92.38 89 ALA A N 1
ATOM 690 C CA . ALA A 1 89 ? 3.435 3.331 -6.852 1.00 92.38 89 ALA A CA 1
ATOM 691 C C . ALA A 1 89 ? 2.507 2.790 -5.767 1.00 92.38 89 ALA A C 1
ATOM 693 O O . ALA A 1 89 ? 2.929 2.077 -4.860 1.00 92.38 89 ALA A O 1
ATOM 694 N N . ILE A 1 90 ? 1.234 3.137 -5.894 1.00 92.50 90 ILE A N 1
ATOM 695 C CA . ILE A 1 90 ? 0.127 2.594 -5.121 1.00 92.50 90 ILE A CA 1
ATOM 696 C C . ILE A 1 90 ? -0.680 1.753 -6.090 1.00 92.50 90 ILE A C 1
ATOM 698 O O . ILE A 1 90 ? -1.110 2.258 -7.129 1.00 92.50 90 ILE A O 1
ATOM 702 N N . THR A 1 91 ? -0.885 0.487 -5.760 1.00 92.19 91 THR A N 1
ATOM 703 C CA . THR A 1 91 ? -1.719 -0.425 -6.537 1.00 92.19 91 THR A CA 1
ATOM 704 C C . THR A 1 91 ? -2.999 -0.752 -5.790 1.00 92.19 91 THR A C 1
ATOM 706 O O . THR A 1 91 ? -3.115 -0.511 -4.585 1.00 92.19 91 THR A O 1
ATOM 709 N N . PHE A 1 92 ? -3.978 -1.314 -6.498 1.00 90.88 92 PHE A N 1
ATOM 710 C CA . PHE A 1 92 ? -5.035 -2.046 -5.804 1.00 90.88 92 PHE A CA 1
ATOM 711 C C . PHE A 1 92 ? -4.395 -3.144 -4.937 1.00 90.88 92 PHE A C 1
ATOM 713 O O . PHE A 1 92 ? -3.400 -3.737 -5.371 1.00 90.88 92 PHE A O 1
ATOM 720 N N . PRO A 1 93 ? -4.932 -3.444 -3.739 1.00 91.12 93 PRO A N 1
ATOM 721 C CA . PRO A 1 93 ? -4.350 -4.444 -2.851 1.00 91.12 93 PRO A CA 1
ATOM 722 C C . PRO A 1 93 ? -4.027 -5.751 -3.579 1.00 91.12 93 PRO A C 1
ATOM 724 O O . PRO A 1 93 ? -4.894 -6.371 -4.199 1.00 91.12 93 PRO A O 1
ATOM 727 N N . PHE A 1 94 ? -2.756 -6.143 -3.520 1.00 89.81 94 PHE A N 1
ATOM 728 C CA . PHE A 1 94 ? -2.227 -7.355 -4.149 1.00 89.81 94 PHE A CA 1
ATOM 729 C C . PHE A 1 94 ? -2.457 -7.433 -5.664 1.00 89.81 94 PHE A C 1
ATOM 731 O O . PHE A 1 94 ? -2.492 -8.530 -6.207 1.00 89.81 94 PHE A O 1
ATOM 738 N N . SER A 1 95 ? -2.602 -6.288 -6.342 1.00 87.62 95 SER A N 1
ATOM 739 C CA . SER A 1 95 ? -2.713 -6.122 -7.795 1.00 87.62 95 SER A CA 1
ATOM 740 C C . SER A 1 95 ? -1.492 -5.452 -8.405 1.00 87.62 95 SER A C 1
ATOM 742 O O . SER A 1 95 ? -0.784 -4.697 -7.739 1.00 87.62 95 SER A O 1
ATOM 744 N N . SER A 1 96 ? -1.265 -5.715 -9.691 1.00 88.44 96 SER A N 1
ATOM 745 C CA . SER A 1 96 ? -0.314 -4.974 -10.521 1.00 88.44 96 SER A CA 1
ATOM 746 C C . SER A 1 96 ? -0.914 -3.704 -11.127 1.00 88.44 96 SER A C 1
ATOM 748 O O . SER A 1 96 ? -0.177 -2.908 -11.704 1.00 88.44 96 SER A O 1
ATOM 750 N N . GLU A 1 97 ? -2.227 -3.485 -11.001 1.00 89.31 97 GLU A N 1
ATOM 751 C CA . GLU A 1 97 ? -2.876 -2.259 -11.464 1.00 89.31 97 GLU A CA 1
ATOM 752 C C . GLU A 1 97 ? -2.594 -1.094 -10.504 1.00 89.31 97 GLU A C 1
ATOM 754 O O . GLU A 1 97 ? -3.016 -1.106 -9.345 1.00 89.31 97 GLU A O 1
ATOM 759 N N . THR A 1 98 ? -1.908 -0.065 -11.002 1.00 91.06 98 THR A N 1
ATOM 760 C CA . THR A 1 98 ? -1.600 1.165 -10.269 1.00 91.06 98 THR A CA 1
ATOM 761 C C . THR A 1 98 ? -2.773 2.139 -10.251 1.00 91.06 98 THR A C 1
ATOM 763 O O . THR A 1 98 ? -3.417 2.384 -11.273 1.00 91.06 98 THR A O 1
ATOM 766 N N . ILE A 1 99 ? -2.965 2.774 -9.101 1.00 89.19 99 ILE A N 1
ATOM 767 C CA . ILE A 1 99 ? -3.864 3.907 -8.869 1.00 89.19 99 ILE A CA 1
ATOM 768 C C . ILE A 1 99 ? -3.073 5.217 -8.923 1.00 89.19 99 ILE A C 1
ATOM 770 O O . ILE A 1 99 ? -3.495 6.173 -9.567 1.00 89.19 99 ILE A O 1
ATOM 774 N N . TYR A 1 100 ? -1.903 5.239 -8.283 1.00 88.56 100 TYR A N 1
ATOM 775 C CA . TYR A 1 100 ? -0.984 6.372 -8.271 1.00 88.56 100 TYR A CA 1
ATOM 776 C C . TYR A 1 100 ? 0.438 5.874 -8.519 1.00 88.56 100 TYR A C 1
ATOM 778 O O . TYR A 1 100 ? 0.796 4.781 -8.091 1.00 88.56 100 TYR A O 1
ATOM 786 N N . ALA A 1 101 ? 1.262 6.665 -9.198 1.00 90.12 101 ALA A N 1
ATOM 787 C CA . ALA A 1 101 ? 2.666 6.338 -9.423 1.00 90.12 101 ALA A CA 1
ATOM 788 C C . ALA A 1 101 ? 3.487 7.615 -9.590 1.00 90.12 101 ALA A C 1
ATOM 790 O O . ALA A 1 101 ? 3.028 8.572 -10.220 1.00 90.12 101 ALA A O 1
ATOM 791 N N . SER A 1 102 ? 4.710 7.618 -9.061 1.00 88.62 102 SER A N 1
ATOM 792 C CA . SER A 1 102 ? 5.633 8.732 -9.259 1.00 88.62 102 SER A CA 1
ATOM 793 C C . SER A 1 102 ? 6.056 8.846 -10.733 1.00 88.62 102 SER A C 1
ATOM 795 O O . SER A 1 102 ? 6.043 7.841 -11.451 1.00 88.62 102 SER A O 1
ATOM 797 N N . PRO A 1 103 ? 6.463 10.035 -11.223 1.00 87.12 103 PRO A N 1
ATOM 798 C CA . PRO A 1 103 ? 6.868 10.209 -12.621 1.00 87.12 103 PRO A CA 1
ATOM 799 C C . PRO A 1 103 ? 7.969 9.234 -13.061 1.00 87.12 103 PRO A C 1
ATOM 801 O O . PRO A 1 103 ? 7.877 8.631 -14.131 1.00 87.12 103 PRO A O 1
ATOM 804 N N . SER A 1 104 ? 8.970 9.024 -12.201 1.00 85.62 104 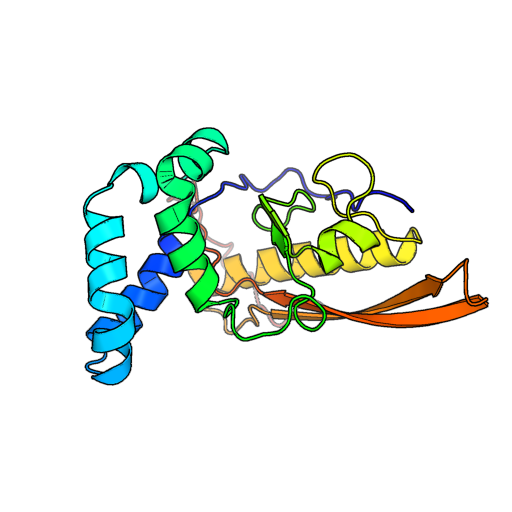SER A N 1
ATOM 805 C CA . SER A 1 104 ? 10.053 8.066 -12.436 1.00 85.62 104 SER A CA 1
ATOM 806 C C . SER A 1 104 ? 9.526 6.631 -12.515 1.00 85.62 104 SER A C 1
ATOM 808 O O . SER A 1 104 ? 9.880 5.907 -13.440 1.00 85.62 104 SER A O 1
ATOM 810 N N . PHE A 1 105 ? 8.617 6.229 -11.618 1.00 89.69 105 PHE A N 1
ATOM 811 C CA . PHE A 1 105 ? 8.010 4.896 -11.667 1.00 89.69 105 PHE A CA 1
ATOM 812 C C . PHE A 1 105 ? 7.218 4.679 -12.964 1.00 89.69 105 PHE A C 1
ATOM 814 O O . PHE A 1 105 ? 7.374 3.643 -13.612 1.00 89.69 105 PHE A O 1
ATOM 821 N N . LYS A 1 106 ? 6.414 5.672 -13.376 1.00 89.44 106 LYS A N 1
ATOM 822 C CA . LYS A 1 106 ? 5.656 5.618 -14.636 1.00 89.44 106 LYS A CA 1
ATOM 823 C C . LYS A 1 106 ? 6.587 5.385 -15.823 1.00 89.44 106 LYS A C 1
ATOM 825 O O . LYS A 1 106 ? 6.341 4.475 -16.598 1.00 89.44 106 LYS A O 1
ATOM 830 N N . ARG A 1 107 ? 7.680 6.150 -15.921 1.00 86.31 107 ARG A N 1
ATOM 831 C CA . ARG A 1 107 ? 8.646 6.053 -17.027 1.00 86.31 107 ARG A CA 1
ATOM 832 C C . ARG A 1 107 ? 9.257 4.656 -17.178 1.00 86.31 107 ARG A C 1
ATOM 834 O O . ARG A 1 107 ? 9.485 4.234 -18.306 1.00 86.31 107 ARG A O 1
ATOM 841 N N . TYR A 1 108 ? 9.556 3.974 -16.071 1.00 85.00 108 TYR A N 1
ATOM 842 C CA . TYR A 1 108 ? 10.285 2.702 -16.110 1.00 85.00 108 TYR A CA 1
ATOM 843 C C . TYR A 1 108 ? 9.386 1.460 -16.125 1.00 85.00 108 TYR A C 1
ATOM 845 O O . TYR A 1 108 ? 9.757 0.468 -16.749 1.00 85.00 108 TYR A O 1
ATOM 853 N N . PHE A 1 109 ? 8.225 1.490 -15.459 1.00 87.50 109 PHE A N 1
ATOM 854 C CA . PHE A 1 109 ? 7.412 0.279 -15.247 1.00 87.50 109 PHE A CA 1
ATOM 855 C C . PHE A 1 109 ? 5.998 0.355 -15.806 1.00 87.50 109 PHE A C 1
ATOM 857 O O . PHE A 1 109 ? 5.321 -0.674 -15.847 1.00 87.50 109 PHE A O 1
ATOM 864 N N . LEU A 1 110 ? 5.528 1.528 -16.236 1.00 89.50 110 LEU A N 1
ATOM 865 C CA . LEU A 1 110 ? 4.233 1.655 -16.899 1.00 89.50 110 LEU A CA 1
ATOM 866 C C . LEU A 1 110 ? 4.471 1.920 -18.382 1.00 89.50 110 LEU A C 1
ATOM 868 O O . LEU A 1 110 ? 5.029 2.945 -18.760 1.00 89.50 110 LEU A O 1
ATOM 872 N N . LYS A 1 111 ? 4.073 0.963 -19.223 1.00 78.75 111 LYS A N 1
ATOM 873 C CA . LYS A 1 111 ? 4.227 1.073 -20.675 1.00 78.75 111 LYS A CA 1
ATOM 874 C C . LYS A 1 111 ? 2.957 1.659 -21.291 1.00 78.75 111 LYS A C 1
ATOM 876 O O . LYS A 1 111 ? 2.861 2.865 -21.482 1.00 78.75 111 LYS A O 1
ATOM 881 N N . ASP A 1 112 ? 1.956 0.803 -21.486 1.00 75.50 112 ASP A N 1
ATOM 882 C CA . ASP A 1 112 ? 0.639 1.154 -22.002 1.00 75.50 112 ASP A CA 1
ATOM 883 C C . ASP A 1 112 ? -0.400 0.847 -20.912 1.00 75.50 112 ASP A C 1
ATOM 885 O O . ASP A 1 112 ? -0.687 -0.312 -20.608 1.00 75.50 112 ASP A O 1
ATOM 889 N N . GLY A 1 113 ? -0.930 1.891 -20.273 1.00 84.56 113 GLY A N 1
ATOM 890 C CA . GLY A 1 113 ? -1.941 1.776 -19.218 1.00 84.56 113 GLY A CA 1
ATOM 891 C C . GLY A 1 113 ? -1.382 1.806 -17.793 1.00 84.56 113 GLY A C 1
ATOM 892 O O . GLY A 1 113 ? -0.387 2.467 -17.506 1.00 84.56 113 GLY A O 1
ATOM 893 N N . THR A 1 114 ? -2.080 1.136 -16.875 1.00 85.38 114 THR A N 1
ATOM 894 C CA . THR A 1 114 ? -1.842 1.216 -15.423 1.00 85.38 114 THR A CA 1
ATOM 895 C C . THR A 1 114 ? -1.229 -0.048 -14.828 1.00 85.38 114 THR A C 1
ATOM 897 O O . THR A 1 114 ? -0.998 -0.100 -13.628 1.00 85.38 114 THR A O 1
ATOM 900 N N . ALA A 1 115 ? -0.978 -1.088 -15.622 1.00 88.94 115 ALA A N 1
ATOM 901 C CA . ALA A 1 115 ? -0.380 -2.321 -15.120 1.00 88.94 115 ALA A CA 1
ATOM 902 C C . ALA A 1 115 ? 1.149 -2.202 -15.018 1.00 88.94 115 ALA A C 1
ATOM 904 O O . ALA A 1 115 ? 1.806 -1.703 -15.936 1.00 88.94 115 ALA A O 1
ATOM 905 N N . ILE A 1 116 ? 1.721 -2.702 -13.922 1.00 89.25 116 ILE A N 1
ATOM 906 C CA . ILE A 1 116 ? 3.174 -2.799 -13.738 1.00 89.25 116 ILE A CA 1
ATOM 907 C C . ILE A 1 116 ? 3.751 -3.833 -14.712 1.00 89.25 116 ILE A C 1
ATOM 909 O O . ILE A 1 116 ? 3.332 -4.993 -14.738 1.00 89.25 116 ILE A O 1
ATOM 913 N N . ASN A 1 117 ? 4.752 -3.413 -15.482 1.00 85.69 117 ASN A N 1
ATOM 914 C CA . ASN A 1 117 ? 5.476 -4.226 -16.449 1.00 85.69 117 ASN A CA 1
ATOM 915 C C . ASN A 1 117 ? 6.936 -4.402 -16.019 1.00 85.69 117 ASN A C 1
ATOM 917 O O . ASN A 1 117 ? 7.602 -3.445 -15.631 1.00 85.69 117 ASN A O 1
ATOM 921 N N . VAL A 1 118 ? 7.451 -5.626 -16.139 1.00 83.94 118 VAL A N 1
ATOM 922 C CA . VAL A 1 118 ? 8.846 -5.967 -15.806 1.00 83.94 118 VAL A CA 1
ATOM 923 C C . VAL A 1 118 ? 9.519 -6.705 -16.956 1.00 83.94 118 VAL A C 1
ATOM 925 O O . VAL A 1 118 ? 8.851 -7.292 -17.804 1.00 83.94 118 VAL A O 1
ATOM 928 N N . SER A 1 119 ? 10.846 -6.630 -17.047 1.00 74.69 119 SER A N 1
ATOM 929 C CA . SER A 1 119 ? 11.632 -7.074 -18.210 1.00 74.69 119 SER A CA 1
ATOM 930 C C . SER A 1 119 ? 11.539 -8.569 -18.496 1.00 74.69 119 SER A C 1
ATOM 932 O O . SER A 1 119 ? 11.470 -8.939 -19.670 1.00 74.69 119 SER A O 1
ATOM 934 N N . ASP A 1 120 ? 11.479 -9.410 -17.464 1.00 82.62 120 ASP A N 1
ATOM 935 C CA . ASP A 1 120 ? 11.553 -10.863 -17.599 1.00 82.62 120 ASP A CA 1
ATOM 936 C C . ASP A 1 120 ? 10.456 -11.618 -16.823 1.00 82.62 120 ASP A C 1
ATOM 938 O O . ASP A 1 120 ? 9.918 -11.159 -15.814 1.00 82.62 120 ASP A O 1
ATOM 942 N N . ARG A 1 121 ? 10.148 -12.831 -17.300 1.00 83.81 121 ARG A N 1
ATOM 943 C CA . ARG A 1 121 ? 9.084 -13.689 -16.757 1.00 83.81 121 ARG A CA 1
ATOM 944 C C . ARG A 1 121 ? 9.363 -14.175 -15.334 1.00 83.81 121 ARG A C 1
ATOM 946 O O . ARG A 1 121 ? 8.417 -14.425 -14.592 1.00 83.81 121 ARG A O 1
ATOM 953 N N . ARG A 1 122 ? 10.629 -14.365 -14.953 1.00 86.62 122 ARG A N 1
ATOM 954 C CA . ARG A 1 122 ? 10.971 -14.845 -13.611 1.00 86.62 122 ARG A CA 1
ATOM 955 C C . ARG A 1 122 ? 10.672 -13.756 -12.587 1.00 86.62 122 ARG A C 1
ATOM 957 O O . ARG A 1 122 ? 9.971 -14.038 -11.623 1.00 86.62 122 ARG A O 1
ATOM 964 N N . THR A 1 123 ? 11.087 -12.520 -12.858 1.00 87.19 123 THR A N 1
ATOM 965 C CA . THR A 1 123 ? 10.741 -11.348 -12.044 1.00 87.19 123 THR A CA 1
ATOM 966 C C . THR A 1 123 ? 9.227 -11.199 -11.897 1.00 87.19 123 THR A C 1
ATOM 968 O O . THR A 1 123 ? 8.746 -11.028 -10.781 1.00 87.19 123 THR A O 1
ATOM 971 N N . THR A 1 124 ? 8.452 -11.365 -12.977 1.00 86.69 124 THR A N 1
ATOM 972 C CA . THR A 1 124 ? 6.980 -11.382 -12.896 1.00 86.69 124 THR A CA 1
ATOM 973 C C . THR A 1 124 ? 6.460 -12.406 -11.880 1.00 86.69 124 THR A C 1
ATOM 975 O O . THR A 1 124 ? 5.638 -12.070 -11.029 1.00 86.69 124 THR A O 1
ATOM 978 N N . VAL A 1 125 ? 6.932 -13.654 -11.959 1.00 88.31 125 VAL A N 1
ATOM 979 C CA . VAL A 1 125 ? 6.487 -14.743 -11.074 1.00 88.31 125 VAL A CA 1
ATOM 980 C C . VAL A 1 125 ? 6.902 -14.492 -9.625 1.00 88.31 125 VAL A C 1
ATOM 982 O O . VAL A 1 125 ? 6.111 -14.738 -8.715 1.00 88.31 125 VAL A O 1
ATOM 985 N N . ASP A 1 126 ? 8.119 -14.005 -9.406 1.00 89.25 126 ASP A N 1
ATOM 986 C CA . ASP A 1 126 ? 8.654 -13.757 -8.068 1.00 89.25 126 ASP A CA 1
ATOM 987 C C . ASP A 1 126 ? 7.892 -12.615 -7.372 1.00 89.25 126 ASP A C 1
ATOM 989 O O . ASP A 1 126 ? 7.473 -12.774 -6.224 1.00 89.25 126 ASP A O 1
ATOM 993 N N . ILE A 1 127 ? 7.590 -11.525 -8.090 1.00 90.12 127 ILE A N 1
ATOM 994 C CA . ILE A 1 127 ? 6.758 -10.419 -7.584 1.00 90.12 127 ILE A CA 1
ATOM 995 C C . ILE A 1 127 ? 5.336 -10.902 -7.273 1.00 90.12 127 ILE A C 1
ATOM 997 O O . ILE A 1 127 ? 4.804 -10.601 -6.203 1.00 90.12 127 ILE A O 1
ATOM 1001 N N . ALA A 1 128 ? 4.718 -11.687 -8.163 1.00 88.75 128 ALA A N 1
ATOM 1002 C CA . ALA A 1 128 ? 3.371 -12.217 -7.944 1.00 88.75 128 ALA A CA 1
ATOM 1003 C C . ALA A 1 128 ? 3.304 -13.141 -6.712 1.00 88.75 128 ALA A C 1
ATOM 1005 O O . ALA A 1 128 ? 2.363 -13.061 -5.918 1.00 88.75 128 ALA A O 1
ATOM 1006 N N . LYS A 1 129 ? 4.324 -13.987 -6.505 1.00 89.88 129 LYS A N 1
ATOM 1007 C CA . LYS A 1 129 ? 4.444 -14.827 -5.302 1.00 89.88 129 LYS A CA 1
ATOM 1008 C C . LYS A 1 129 ? 4.635 -13.993 -4.038 1.00 89.88 129 LYS A C 1
ATOM 1010 O O . LYS A 1 129 ? 3.978 -14.275 -3.041 1.00 89.88 129 LYS A O 1
ATOM 1015 N N . ALA A 1 130 ? 5.495 -12.976 -4.072 1.00 91.38 130 ALA A N 1
ATOM 1016 C CA . ALA A 1 130 ? 5.709 -12.084 -2.934 1.00 91.38 130 ALA A CA 1
ATOM 1017 C C . ALA A 1 130 ? 4.423 -11.328 -2.560 1.00 91.38 130 ALA A C 1
ATOM 1019 O O . ALA A 1 130 ? 4.056 -11.294 -1.386 1.00 91.38 130 ALA A O 1
ATOM 1020 N N . SER A 1 131 ? 3.699 -10.809 -3.558 1.00 91.69 131 SER A N 1
ATOM 1021 C CA . SER A 1 131 ? 2.390 -10.165 -3.391 1.00 91.69 131 SER A CA 1
ATOM 1022 C C . SER A 1 131 ? 1.371 -11.104 -2.733 1.00 91.69 131 SER A C 1
ATOM 1024 O O . SER A 1 131 ? 0.719 -10.726 -1.760 1.00 91.69 131 SER A O 1
ATOM 1026 N N . LEU A 1 132 ? 1.283 -12.362 -3.185 1.00 91.19 132 LEU A N 1
ATOM 1027 C CA . LEU A 1 132 ? 0.390 -13.353 -2.581 1.00 91.19 132 LEU A CA 1
ATOM 1028 C C . LEU A 1 132 ? 0.764 -13.672 -1.129 1.00 91.19 132 LEU A C 1
ATOM 1030 O O . LEU A 1 132 ? -0.105 -13.700 -0.258 1.00 91.19 132 LEU A O 1
ATOM 1034 N N . SER A 1 133 ? 2.041 -13.947 -0.864 1.00 92.19 133 SER A N 1
ATOM 1035 C CA . SER A 1 133 ? 2.514 -14.226 0.494 1.00 92.19 133 SER A CA 1
ATOM 1036 C C . SER A 1 133 ? 2.189 -13.060 1.426 1.00 92.19 133 SER A C 1
ATOM 1038 O O . SER A 1 133 ? 1.727 -13.269 2.546 1.00 92.19 133 SER A O 1
ATOM 1040 N N . LEU A 1 134 ? 2.345 -11.828 0.937 1.00 93.75 134 LEU A N 1
ATOM 1041 C CA . LEU A 1 134 ? 1.992 -10.625 1.676 1.00 93.75 134 LEU A CA 1
ATOM 1042 C C . LEU A 1 134 ? 0.480 -10.523 1.943 1.00 93.75 134 LEU A C 1
ATOM 1044 O O . LEU A 1 134 ? 0.088 -10.155 3.050 1.00 93.75 134 LEU A O 1
ATOM 1048 N N . ALA A 1 135 ? -0.366 -10.923 0.990 1.00 93.44 135 ALA A N 1
ATOM 1049 C CA . ALA A 1 135 ? -1.815 -11.015 1.188 1.00 93.44 135 ALA A CA 1
ATOM 1050 C C . ALA A 1 135 ? -2.183 -11.970 2.328 1.00 93.44 135 ALA A C 1
ATOM 1052 O O . ALA A 1 135 ? -2.954 -11.617 3.225 1.00 93.44 135 ALA A O 1
ATOM 1053 N N . TYR A 1 136 ? -1.579 -13.161 2.348 1.00 92.75 136 TYR A N 1
ATOM 1054 C CA . TYR A 1 136 ? -1.781 -14.111 3.440 1.00 92.75 136 TYR A CA 1
ATOM 1055 C C . TYR A 1 136 ? -1.252 -13.587 4.774 1.00 92.75 136 TYR A C 1
ATOM 1057 O O . TYR A 1 136 ? -1.921 -13.764 5.790 1.00 92.75 136 TYR A O 1
ATOM 1065 N N . ASN A 1 137 ? -0.116 -12.889 4.790 1.00 94.69 137 ASN A N 1
ATOM 1066 C CA . ASN A 1 137 ? 0.394 -12.264 6.010 1.00 94.69 137 ASN A CA 1
ATOM 1067 C C . ASN A 1 137 ? -0.594 -11.243 6.584 1.00 94.69 137 ASN A C 1
ATOM 1069 O O . ASN A 1 137 ? -0.816 -11.226 7.796 1.00 94.69 137 ASN A O 1
ATOM 1073 N N . VAL A 1 138 ? -1.219 -10.425 5.729 1.00 94.44 138 VAL A N 1
ATOM 1074 C CA . VAL A 1 138 ? -2.252 -9.463 6.142 1.00 94.44 138 VAL A CA 1
ATOM 1075 C C . VAL A 1 138 ? -3.445 -10.197 6.755 1.00 94.44 138 VAL A C 1
ATOM 1077 O O . VAL A 1 138 ? -3.855 -9.860 7.865 1.00 94.44 138 VAL A O 1
ATOM 1080 N N . ILE A 1 139 ? -3.948 -11.247 6.095 1.00 92.19 139 ILE A N 1
ATOM 1081 C CA . ILE A 1 139 ? -5.052 -12.086 6.594 1.00 92.19 139 ILE A CA 1
ATOM 1082 C C . ILE A 1 139 ? -4.720 -12.693 7.961 1.00 92.19 139 ILE A C 1
ATOM 1084 O O . ILE A 1 139 ? -5.483 -12.542 8.916 1.00 92.19 139 ILE A O 1
ATOM 1088 N N . LEU A 1 140 ? -3.570 -13.360 8.067 1.00 91.44 140 LEU A N 1
ATOM 1089 C CA . LEU A 1 140 ? -3.111 -14.025 9.285 1.00 91.44 140 LEU A CA 1
ATOM 1090 C C . LEU A 1 140 ? -2.947 -13.043 10.445 1.00 91.44 140 LEU A C 1
ATOM 1092 O O . LEU A 1 140 ? -3.354 -13.326 11.572 1.00 91.44 140 LEU A O 1
ATOM 1096 N N . ARG A 1 141 ? -2.403 -11.858 10.171 1.00 92.25 141 ARG A N 1
ATOM 1097 C CA . ARG A 1 141 ? -2.207 -10.833 11.193 1.00 92.25 141 ARG A CA 1
ATOM 1098 C C . ARG A 1 141 ? -3.518 -10.209 11.657 1.00 92.25 141 ARG A C 1
ATOM 1100 O O . ARG A 1 141 ? -3.711 -10.040 12.857 1.00 92.25 141 ARG A O 1
ATOM 1107 N N . LYS A 1 142 ? -4.407 -9.858 10.728 1.00 90.19 142 LYS A N 1
ATOM 1108 C CA . LYS A 1 142 ? -5.636 -9.104 11.021 1.00 90.19 142 LYS A CA 1
ATOM 1109 C C . LYS A 1 142 ? -6.751 -9.974 11.591 1.00 90.19 142 LYS A C 1
ATOM 1111 O O . LYS A 1 142 ? -7.415 -9.549 12.528 1.00 90.19 142 LYS A O 1
ATOM 1116 N N . LEU A 1 143 ? -6.941 -11.183 11.061 1.00 89.31 143 LEU A N 1
ATOM 1117 C CA . LEU A 1 143 ? -8.040 -12.065 11.475 1.00 89.31 143 LEU A CA 1
ATOM 1118 C C . LEU A 1 143 ? -7.639 -13.056 12.572 1.00 89.31 143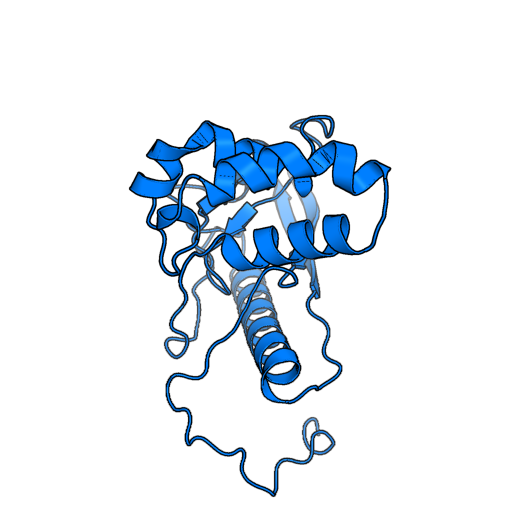 LEU A C 1
ATOM 1120 O O . LEU A 1 143 ? -8.503 -13.533 13.302 1.00 89.31 143 LEU A O 1
ATOM 1124 N N . TYR A 1 144 ? -6.345 -13.362 12.702 1.00 87.00 144 TYR A N 1
ATOM 1125 C CA . TYR A 1 144 ? -5.867 -14.424 13.593 1.00 87.00 144 TYR A CA 1
ATOM 1126 C C . TYR A 1 144 ? -4.774 -13.977 14.568 1.00 87.00 144 TYR A C 1
ATOM 1128 O O . TYR A 1 144 ? -4.183 -14.816 15.243 1.00 87.00 144 TYR A O 1
ATOM 1136 N N . ALA A 1 145 ? -4.506 -12.668 14.656 1.00 87.06 145 ALA A N 1
ATOM 1137 C CA . ALA A 1 145 ? -3.509 -12.075 15.552 1.00 87.06 145 ALA A CA 1
ATOM 1138 C C . ALA A 1 145 ? -2.099 -12.696 15.434 1.00 87.06 145 ALA A C 1
ATOM 1140 O O . ALA A 1 145 ? -1.303 -12.641 16.373 1.00 87.06 145 ALA A O 1
ATOM 1141 N N . ALA A 1 146 ? -1.770 -13.286 14.280 1.00 88.44 146 ALA A N 1
ATOM 1142 C CA . ALA A 1 146 ? -0.454 -13.854 14.036 1.00 88.44 146 ALA A CA 1
ATOM 1143 C C . ALA A 1 146 ? 0.594 -12.745 13.841 1.00 88.44 146 ALA A C 1
ATOM 1145 O O . ALA A 1 146 ? 0.332 -11.709 13.226 1.00 88.44 146 ALA A O 1
ATOM 1146 N N . SER A 1 147 ? 1.818 -12.977 14.316 1.00 91.12 147 SER A N 1
ATOM 1147 C CA . SER A 1 147 ? 2.929 -12.033 14.149 1.00 91.12 147 SER A CA 1
ATOM 1148 C C . SER A 1 147 ? 3.574 -12.182 12.768 1.00 91.12 147 SER A C 1
ATOM 1150 O O . SER A 1 147 ? 4.623 -12.806 12.635 1.00 91.12 147 SER A O 1
ATOM 1152 N N . MET A 1 148 ? 2.920 -11.651 11.730 1.00 92.94 148 MET A N 1
ATOM 1153 C CA . MET A 1 148 ? 3.391 -11.721 10.340 1.00 92.94 148 MET A CA 1
ATOM 1154 C C . MET A 1 148 ? 3.913 -10.362 9.832 1.00 92.94 148 MET A C 1
ATOM 1156 O 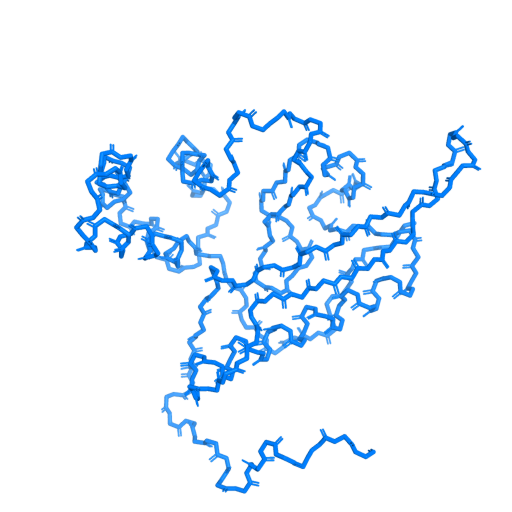O . MET A 1 148 ? 3.349 -9.312 10.181 1.00 92.94 148 MET A O 1
ATOM 1160 N N . PRO A 1 149 ? 4.962 -10.344 8.987 1.00 93.81 149 PRO A N 1
ATOM 1161 C CA . PRO A 1 149 ? 5.456 -9.113 8.380 1.00 93.81 149 PRO A CA 1
ATOM 1162 C C . PRO A 1 149 ? 4.460 -8.568 7.344 1.00 93.81 149 PRO A C 1
ATOM 1164 O O . PRO A 1 149 ? 3.915 -9.319 6.536 1.00 93.81 149 PRO A O 1
ATOM 1167 N N . LEU A 1 150 ? 4.243 -7.248 7.364 1.00 94.31 150 LEU A N 1
ATOM 1168 C CA . LEU A 1 150 ? 3.416 -6.516 6.387 1.00 94.31 150 LEU A CA 1
ATOM 1169 C C . LEU A 1 150 ? 4.258 -5.838 5.304 1.00 94.31 150 LEU A C 1
ATOM 1171 O O . LEU A 1 150 ? 3.756 -5.009 4.549 1.00 94.31 150 LEU A O 1
ATOM 1175 N N . THR A 1 151 ? 5.528 -6.210 5.211 1.00 94.62 151 THR A N 1
ATOM 1176 C CA . THR A 1 151 ? 6.425 -5.778 4.151 1.00 94.62 151 THR A CA 1
ATOM 1177 C C . THR A 1 151 ? 7.129 -6.984 3.547 1.00 94.62 151 THR A C 1
ATOM 1179 O O . THR A 1 151 ? 7.334 -8.002 4.213 1.00 94.62 151 THR A O 1
ATOM 1182 N N . ALA A 1 152 ? 7.483 -6.877 2.272 1.00 91.94 152 ALA A N 1
ATOM 1183 C CA . ALA A 1 152 ? 8.310 -7.854 1.579 1.00 91.94 152 ALA A CA 1
ATOM 1184 C C . ALA A 1 152 ? 9.304 -7.116 0.682 1.00 91.94 152 ALA A C 1
ATOM 1186 O O . ALA A 1 152 ? 8.920 -6.192 -0.035 1.00 91.94 152 ALA A O 1
ATOM 1187 N N . THR A 1 153 ? 10.571 -7.521 0.720 1.00 92.31 153 THR A N 1
ATOM 1188 C CA . THR A 1 153 ? 11.626 -6.945 -0.117 1.00 92.31 153 THR A CA 1
ATOM 1189 C C . THR A 1 153 ? 12.203 -7.981 -1.068 1.00 92.31 153 THR A C 1
ATOM 1191 O O . THR A 1 153 ? 12.252 -9.176 -0.774 1.00 92.31 153 THR A O 1
ATOM 1194 N N . SER A 1 154 ? 12.613 -7.523 -2.245 1.00 90.56 154 SER A N 1
ATOM 1195 C CA . SER A 1 154 ? 13.233 -8.351 -3.282 1.00 90.56 154 SER A CA 1
ATOM 1196 C C . SER A 1 154 ? 14.099 -7.480 -4.185 1.00 90.56 154 SER A C 1
ATOM 1198 O O . SER A 1 154 ? 13.864 -6.281 -4.292 1.00 90.56 154 SER A O 1
ATOM 1200 N N . VAL A 1 155 ? 15.114 -8.061 -4.823 1.00 91.00 155 VAL A N 1
ATOM 1201 C CA . VAL A 1 155 ? 16.003 -7.337 -5.742 1.00 91.00 155 VAL A CA 1
ATOM 1202 C C . VAL A 1 155 ? 15.859 -7.928 -7.134 1.00 91.00 155 VAL A C 1
ATOM 1204 O O . VAL A 1 155 ? 15.979 -9.140 -7.311 1.00 91.00 155 VAL A O 1
ATOM 1207 N N . HIS A 1 156 ? 15.627 -7.064 -8.119 1.00 89.00 156 HIS A N 1
ATOM 1208 C CA . HIS A 1 156 ? 15.377 -7.459 -9.500 1.00 89.00 156 HIS A CA 1
ATOM 1209 C C . HIS A 1 156 ? 16.295 -6.714 -10.467 1.00 89.00 156 HIS A C 1
ATOM 1211 O O . HIS A 1 156 ? 16.596 -5.534 -10.283 1.00 89.00 156 HIS A O 1
ATOM 1217 N N . ALA A 1 157 ? 16.742 -7.428 -11.498 1.00 86.88 157 ALA A N 1
ATOM 1218 C CA . ALA A 1 157 ? 17.625 -6.907 -12.529 1.00 86.88 157 ALA A CA 1
ATOM 1219 C C . ALA A 1 157 ? 16.813 -6.324 -13.690 1.00 86.88 157 ALA A C 1
ATOM 1221 O O . ALA A 1 157 ? 15.935 -6.989 -14.241 1.00 86.88 157 ALA A O 1
ATOM 1222 N N . PHE A 1 158 ? 17.159 -5.107 -14.096 1.00 81.88 158 PHE A N 1
ATOM 1223 C CA . PHE A 1 158 ? 16.571 -4.418 -15.234 1.00 81.88 158 PHE A CA 1
ATOM 1224 C C . PHE A 1 158 ? 17.688 -4.041 -16.211 1.00 81.88 158 PHE A C 1
ATOM 1226 O O . PHE A 1 158 ? 18.523 -3.189 -15.889 1.00 81.88 158 PHE A O 1
ATOM 1233 N N . PRO A 1 159 ? 17.761 -4.705 -17.377 1.00 76.62 159 PRO A N 1
ATOM 1234 C CA . PRO A 1 159 ? 18.725 -4.340 -18.400 1.00 76.62 159 PRO A CA 1
ATOM 1235 C C . PRO A 1 159 ? 18.344 -2.982 -18.998 1.00 76.62 159 PRO A C 1
ATOM 1237 O O . PRO A 1 159 ? 17.199 -2.775 -19.400 1.00 76.62 159 PRO A O 1
ATOM 1240 N N . ASP A 1 160 ? 19.305 -2.066 -19.038 1.00 73.88 160 ASP A N 1
ATOM 1241 C CA . ASP A 1 160 ? 19.196 -0.781 -19.717 1.00 73.88 160 ASP A CA 1
ATOM 1242 C C . ASP A 1 160 ? 19.726 -0.932 -21.150 1.00 73.88 160 ASP A C 1
ATOM 1244 O O . ASP A 1 160 ? 20.924 -1.143 -21.368 1.00 73.88 160 ASP A O 1
ATOM 1248 N N . GLU A 1 161 ? 18.815 -0.853 -22.123 1.00 65.75 161 GLU A N 1
ATOM 1249 C CA . GLU A 1 161 ? 19.140 -0.974 -23.547 1.00 65.75 161 GLU A CA 1
ATOM 1250 C C . GLU A 1 161 ? 19.963 0.220 -24.067 1.00 65.75 161 GLU A C 1
ATOM 1252 O O . GLU A 1 161 ? 20.709 0.056 -25.030 1.00 65.75 161 GLU A O 1
ATOM 1257 N N . GLU A 1 162 ? 19.888 1.397 -23.431 1.00 72.00 162 GLU A N 1
ATOM 1258 C CA . GLU A 1 162 ? 20.622 2.594 -23.867 1.00 72.00 162 GLU A CA 1
ATOM 1259 C C . GLU A 1 162 ? 22.088 2.563 -23.417 1.00 72.00 162 GLU A C 1
ATOM 1261 O O . GLU A 1 162 ? 22.984 2.917 -24.185 1.00 72.00 162 GLU A O 1
ATOM 1266 N N . ASN A 1 163 ? 22.350 2.118 -22.185 1.00 75.06 163 ASN A N 1
ATOM 1267 C CA . ASN A 1 163 ? 23.691 2.162 -21.588 1.00 75.06 163 ASN A CA 1
ATOM 1268 C C . ASN A 1 163 ? 24.434 0.816 -21.613 1.00 75.06 163 ASN A C 1
ATOM 1270 O O . ASN A 1 163 ? 25.598 0.755 -21.214 1.00 75.06 163 ASN A O 1
ATOM 1274 N N . ASN A 1 164 ? 23.784 -0.264 -22.066 1.00 79.94 164 ASN A N 1
ATOM 1275 C CA . ASN A 1 164 ? 24.305 -1.637 -22.027 1.00 79.94 164 ASN A CA 1
ATOM 1276 C C . ASN A 1 164 ? 24.757 -2.068 -20.612 1.00 79.94 164 ASN A C 1
ATOM 1278 O O . ASN A 1 164 ? 25.693 -2.853 -20.440 1.00 79.94 164 ASN A O 1
ATOM 1282 N N . LEU A 1 165 ? 24.095 -1.523 -19.587 1.00 85.94 165 LEU A N 1
ATOM 1283 C CA . LEU A 1 165 ? 24.323 -1.813 -18.174 1.00 85.94 165 LEU A CA 1
ATOM 1284 C C . LEU A 1 165 ? 23.078 -2.464 -17.572 1.00 85.94 165 LEU A C 1
ATOM 1286 O O . LEU A 1 165 ? 21.961 -2.277 -18.040 1.00 85.94 165 LEU A O 1
ATOM 1290 N N . THR A 1 166 ? 23.265 -3.251 -16.515 1.00 86.56 166 THR A N 1
ATOM 1291 C CA . THR A 1 166 ? 22.151 -3.817 -15.743 1.00 86.56 166 THR A CA 1
ATOM 1292 C C . THR A 1 166 ? 21.992 -3.035 -14.451 1.00 86.56 166 THR A C 1
ATOM 1294 O O . THR A 1 166 ? 22.888 -3.052 -13.605 1.00 86.56 166 THR A O 1
ATOM 1297 N N . THR A 1 167 ? 20.844 -2.385 -14.286 1.00 85.62 167 THR A N 1
ATOM 1298 C CA . THR A 1 167 ? 20.476 -1.713 -13.040 1.00 85.62 167 THR A CA 1
ATOM 1299 C C . THR A 1 167 ? 19.703 -2.685 -12.160 1.00 85.62 167 THR A C 1
ATOM 1301 O O . THR A 1 167 ? 18.774 -3.350 -12.615 1.00 85.62 167 THR A O 1
ATOM 1304 N N . TYR A 1 168 ? 20.078 -2.773 -10.888 1.00 88.00 168 TYR A N 1
ATOM 1305 C CA . TYR A 1 168 ? 19.361 -3.580 -9.906 1.00 88.00 168 TYR A CA 1
ATOM 1306 C C . TYR A 1 168 ? 18.487 -2.671 -9.050 1.00 88.00 168 TYR A C 1
ATOM 1308 O O . TYR A 1 168 ? 18.994 -1.739 -8.427 1.00 88.00 168 TYR A O 1
ATOM 1316 N N . TYR A 1 169 ? 17.187 -2.951 -9.014 1.00 87.50 169 TYR A N 1
ATOM 1317 C CA . TYR A 1 169 ? 16.237 -2.234 -8.170 1.00 87.50 169 TYR A CA 1
ATOM 1318 C C . TYR A 1 169 ? 15.804 -3.115 -7.003 1.00 87.50 169 TYR A C 1
ATOM 1320 O O . TYR A 1 169 ? 15.433 -4.276 -7.192 1.00 87.50 169 TYR A O 1
ATOM 1328 N N . GLU A 1 170 ? 15.830 -2.547 -5.799 1.00 90.62 170 GLU A N 1
ATOM 1329 C CA . GLU A 1 170 ? 15.150 -3.124 -4.645 1.00 90.62 170 GLU A CA 1
ATOM 1330 C C . GLU A 1 170 ? 13.665 -2.752 -4.708 1.00 90.62 170 GLU A C 1
ATOM 1332 O O . GLU A 1 170 ? 13.294 -1.578 -4.693 1.00 90.62 170 GLU A O 1
ATOM 1337 N N . LEU A 1 171 ? 12.809 -3.766 -4.791 1.00 90.88 171 LEU A N 1
ATOM 1338 C CA . LEU A 1 171 ? 11.369 -3.632 -4.670 1.00 90.88 171 LEU A CA 1
ATOM 1339 C C . LEU A 1 171 ? 10.975 -3.816 -3.207 1.00 90.88 171 LEU A C 1
ATOM 1341 O O . LEU A 1 171 ? 11.203 -4.882 -2.633 1.00 90.88 171 LEU A O 1
ATOM 1345 N N . ASN A 1 172 ? 10.323 -2.802 -2.640 1.00 92.94 172 ASN A N 1
ATOM 1346 C CA . ASN A 1 172 ? 9.693 -2.860 -1.327 1.00 92.94 172 ASN A CA 1
ATOM 1347 C C . ASN A 1 172 ? 8.168 -2.867 -1.491 1.00 92.94 172 ASN A C 1
ATOM 1349 O O . ASN A 1 172 ? 7.575 -1.879 -1.922 1.00 92.94 172 ASN A O 1
ATOM 1353 N N . LEU A 1 173 ? 7.538 -3.995 -1.168 1.00 93.62 173 LEU A N 1
ATOM 1354 C CA . LEU A 1 173 ? 6.088 -4.104 -1.056 1.00 93.62 173 LEU A CA 1
ATOM 1355 C C . LEU A 1 173 ? 5.690 -3.768 0.380 1.00 93.62 173 LEU A C 1
ATOM 1357 O O . LEU A 1 173 ? 6.173 -4.412 1.311 1.00 93.62 173 LEU A O 1
ATOM 1361 N N . ASN A 1 174 ? 4.787 -2.804 0.553 1.00 94.00 174 ASN A N 1
ATOM 1362 C CA . ASN A 1 174 ? 4.275 -2.389 1.856 1.00 94.00 174 ASN A CA 1
ATOM 1363 C C . ASN A 1 174 ? 2.742 -2.531 1.898 1.00 94.00 174 ASN A C 1
ATOM 1365 O O . ASN A 1 174 ? 2.031 -1.896 1.122 1.00 94.00 174 ASN A O 1
ATOM 1369 N N . ALA A 1 175 ? 2.248 -3.365 2.816 1.00 95.12 175 ALA A N 1
ATOM 1370 C CA . ALA A 1 175 ? 0.829 -3.615 3.066 1.00 95.12 175 ALA A CA 1
ATOM 1371 C C . ALA A 1 175 ? 0.359 -3.113 4.450 1.00 95.12 175 ALA A C 1
ATOM 1373 O O . ALA A 1 175 ? -0.668 -3.559 4.959 1.00 95.12 175 ALA A O 1
ATOM 1374 N N . GLU A 1 176 ? 1.086 -2.184 5.080 1.00 93.12 176 GLU A N 1
ATOM 1375 C CA . GLU A 1 176 ? 0.721 -1.575 6.371 1.00 93.12 176 GLU A CA 1
ATOM 1376 C C . GLU A 1 176 ? -0.599 -0.796 6.310 1.00 93.12 176 GLU A C 1
ATOM 1378 O O . GLU A 1 176 ? -1.311 -0.703 7.311 1.00 93.12 176 GLU A O 1
ATOM 1383 N N . PHE A 1 177 ? -0.951 -0.294 5.125 1.00 93.56 177 PHE A N 1
ATOM 1384 C CA . PHE A 1 177 ? -2.194 0.429 4.847 1.00 93.56 177 PHE A CA 1
ATOM 1385 C C . PHE A 1 177 ? -3.233 -0.441 4.126 1.00 93.56 177 PHE A C 1
ATOM 1387 O O . PHE A 1 177 ? -4.099 0.075 3.425 1.00 93.56 177 PHE A O 1
ATOM 1394 N N . VAL A 1 178 ? -3.147 -1.764 4.273 1.00 94.38 178 VAL A N 1
ATOM 1395 C CA . VAL A 1 178 ? -4.154 -2.700 3.768 1.00 94.38 178 VAL A CA 1
ATOM 1396 C C . VAL A 1 178 ? -4.960 -3.250 4.939 1.00 94.38 178 VAL A C 1
ATOM 1398 O O . VAL A 1 178 ? -4.420 -3.576 6.002 1.00 94.38 178 VAL A O 1
ATOM 1401 N N . ASP A 1 179 ? -6.269 -3.359 4.735 1.00 93.31 179 ASP A N 1
ATOM 1402 C CA . ASP A 1 179 ? -7.173 -4.014 5.672 1.00 93.31 179 ASP A CA 1
ATOM 1403 C C . ASP A 1 179 ? -7.912 -5.175 5.009 1.00 93.31 179 ASP A C 1
ATOM 1405 O O . ASP A 1 179 ? -7.918 -5.304 3.783 1.00 93.31 179 ASP A O 1
ATOM 1409 N N . VAL A 1 180 ? -8.490 -6.052 5.827 1.00 92.81 180 VAL A N 1
ATOM 1410 C CA . VAL A 1 180 ? -9.172 -7.256 5.352 1.00 92.81 180 VAL A CA 1
ATOM 1411 C C . VAL A 1 180 ? -10.466 -7.492 6.112 1.00 92.81 180 VAL A C 1
ATOM 1413 O O . VAL A 1 180 ? -10.504 -7.445 7.340 1.00 92.81 180 VAL A O 1
ATOM 1416 N N . GLU A 1 181 ? -11.516 -7.814 5.365 1.00 89.62 181 GLU A N 1
ATOM 1417 C CA . GLU A 1 181 ? -12.813 -8.199 5.905 1.00 89.62 181 GLU A CA 1
ATOM 1418 C C . GLU A 1 181 ? -13.171 -9.619 5.453 1.00 89.62 181 GLU A C 1
ATOM 1420 O O . GLU A 1 181 ? -13.059 -9.969 4.276 1.00 89.62 181 GLU A O 1
ATOM 1425 N N . CYS A 1 182 ? -13.614 -10.455 6.396 1.00 88.06 182 CYS A N 1
ATOM 1426 C CA . CYS A 1 182 ? -14.144 -11.774 6.071 1.00 88.06 182 CYS A CA 1
ATOM 1427 C C . CYS A 1 182 ? -15.622 -11.656 5.679 1.00 88.06 182 CYS A C 1
ATOM 1429 O O . CYS A 1 182 ? -16.465 -11.353 6.523 1.00 88.06 182 CYS A O 1
ATOM 1431 N N . ILE A 1 183 ? -15.941 -11.953 4.415 1.00 84.88 183 ILE A N 1
ATOM 1432 C CA . ILE A 1 183 ? -17.323 -11.931 3.901 1.00 84.88 183 ILE A CA 1
ATOM 1433 C C . ILE A 1 183 ? -18.201 -12.929 4.669 1.00 84.88 183 ILE A C 1
ATOM 1435 O O . ILE A 1 183 ? -19.340 -12.630 5.024 1.00 84.88 183 ILE A O 1
ATOM 1439 N N . ASN A 1 184 ? -17.660 -14.116 4.964 1.00 84.88 184 ASN A N 1
ATOM 1440 C CA . ASN A 1 184 ? -18.342 -15.106 5.784 1.00 84.88 184 ASN A CA 1
ATOM 1441 C C . ASN A 1 184 ? -17.952 -14.944 7.261 1.00 84.88 184 ASN A C 1
ATOM 1443 O O . ASN A 1 184 ? -16.946 -15.490 7.716 1.00 84.88 184 ASN A O 1
ATOM 1447 N N . LYS A 1 185 ? -18.787 -14.239 8.026 1.00 79.94 185 LYS A N 1
ATOM 1448 C CA . LYS A 1 185 ? -18.581 -14.014 9.468 1.00 79.94 185 LYS A CA 1
ATOM 1449 C C . LYS A 1 185 ? -18.645 -15.293 10.311 1.00 79.94 185 LYS A C 1
ATOM 1451 O O . LYS A 1 185 ? -18.155 -15.302 11.435 1.00 79.94 185 LYS A O 1
ATOM 1456 N N . GLU A 1 186 ? -19.224 -16.365 9.779 1.00 80.81 186 GLU A N 1
ATOM 1457 C CA . GLU A 1 186 ? -19.309 -17.666 10.449 1.00 80.81 186 GLU A CA 1
ATOM 1458 C C . GLU A 1 186 ? -18.107 -18.569 10.142 1.00 80.81 186 GLU A C 1
ATOM 1460 O O . GLU A 1 186 ? -17.982 -19.651 10.722 1.00 80.81 186 GLU A O 1
ATOM 1465 N N . PHE A 1 187 ? -17.205 -18.145 9.248 1.00 79.00 187 PHE A N 1
ATOM 1466 C CA . PHE A 1 187 ? -16.016 -18.913 8.909 1.00 79.00 187 PHE A CA 1
ATOM 1467 C C . PHE A 1 187 ? -15.105 -19.060 10.133 1.00 79.00 187 PHE A C 1
ATOM 1469 O O . PHE A 1 187 ? -14.572 -18.085 10.662 1.00 79.00 187 PHE A O 1
ATOM 1476 N N . LYS A 1 188 ? -14.906 -20.305 10.571 1.00 70.56 188 LYS A N 1
ATOM 1477 C CA . LYS A 1 188 ? -13.953 -20.666 11.623 1.00 70.56 188 LYS A CA 1
ATOM 1478 C C . LYS A 1 188 ? -12.773 -21.388 10.989 1.00 70.56 188 LYS A C 1
ATOM 1480 O O . LYS A 1 188 ? -12.976 -22.310 10.199 1.00 70.56 188 LYS A O 1
ATOM 1485 N N . LEU A 1 189 ? -11.549 -21.008 11.367 1.00 66.50 189 LEU A N 1
ATOM 1486 C CA . LEU A 1 189 ? -10.364 -21.789 11.012 1.00 66.50 189 LEU A CA 1
ATOM 1487 C C . LEU A 1 189 ? -10.549 -23.240 11.480 1.00 66.50 189 LEU A C 1
ATOM 1489 O O . LEU A 1 189 ? -11.023 -23.462 12.601 1.00 66.50 189 LEU A O 1
ATOM 1493 N N . PRO A 1 190 ? -10.135 -24.234 10.679 1.00 69.19 190 PRO A N 1
ATOM 1494 C CA . PRO A 1 190 ? -10.049 -25.605 11.150 1.00 69.19 190 PRO A CA 1
ATOM 1495 C C . PRO A 1 190 ? -9.158 -25.666 12.397 1.00 69.19 190 PRO A C 1
ATOM 1497 O O . PRO A 1 190 ? -8.027 -25.182 12.379 1.00 69.19 190 PRO A O 1
ATOM 1500 N N . ALA A 1 191 ? -9.640 -26.303 13.467 1.00 63.03 191 ALA A N 1
ATOM 1501 C CA . ALA A 1 191 ? -8.934 -26.392 14.752 1.00 63.03 191 ALA A CA 1
ATOM 1502 C C . ALA A 1 191 ? -7.553 -27.090 14.678 1.00 63.03 191 ALA A C 1
ATOM 1504 O O . ALA A 1 191 ? -6.797 -27.062 15.643 1.00 63.03 191 ALA A O 1
ATOM 1505 N N . GLY A 1 192 ? -7.220 -27.717 13.543 1.00 58.91 192 GLY A N 1
ATOM 1506 C CA . GLY A 1 192 ? -5.953 -28.410 13.298 1.00 58.91 192 GLY A CA 1
ATOM 1507 C C . GLY A 1 192 ? -4.871 -27.592 12.584 1.00 58.91 192 GLY A C 1
ATOM 1508 O O . GLY A 1 192 ? -3.840 -28.166 12.238 1.00 58.91 192 GLY A O 1
ATOM 1509 N N . PHE A 1 193 ? -5.069 -26.294 12.324 1.00 53.09 193 PHE A N 1
ATOM 1510 C CA . PHE A 1 193 ? -4.040 -25.481 11.667 1.00 53.09 193 PHE A CA 1
ATOM 1511 C C . PHE A 1 193 ? -2.928 -25.107 12.663 1.00 53.09 193 PHE A C 1
ATOM 1513 O O . PHE A 1 193 ? -3.026 -24.124 13.393 1.00 53.09 193 PHE A O 1
ATOM 1520 N N . SER A 1 194 ? -1.870 -25.921 12.719 1.00 50.94 194 SER A N 1
ATOM 1521 C CA . SER A 1 194 ? -0.643 -25.587 13.448 1.00 50.94 194 SER A CA 1
ATOM 1522 C C . SER A 1 194 ? 0.297 -24.798 12.529 1.00 50.94 194 SER A C 1
ATOM 1524 O O . SER A 1 194 ? 0.752 -25.365 11.532 1.00 50.94 194 SER A O 1
ATOM 1526 N N . PRO A 1 195 ? 0.658 -23.539 12.852 1.00 51.84 195 PRO A N 1
ATOM 1527 C CA . PRO A 1 195 ? 1.587 -22.741 12.044 1.00 51.84 195 PRO A CA 1
ATOM 1528 C C . PRO A 1 195 ? 3.004 -23.341 11.964 1.00 51.84 195 PRO A C 1
ATOM 1530 O O . PRO A 1 195 ? 3.817 -22.883 11.170 1.00 51.84 195 PRO A O 1
ATOM 1533 N N . TYR A 1 196 ? 3.301 -24.382 12.750 1.00 47.38 196 TYR A N 1
ATOM 1534 C CA . TYR A 1 196 ? 4.599 -25.062 12.777 1.00 47.38 196 TYR A CA 1
ATOM 1535 C C . TYR A 1 196 ? 4.724 -26.245 11.806 1.00 47.38 196 TYR A C 1
ATOM 1537 O O . TYR A 1 196 ? 5.782 -26.866 11.756 1.00 47.38 196 TYR A O 1
ATOM 1545 N N . ARG A 1 197 ? 3.680 -26.593 11.041 1.00 42.75 197 ARG A N 1
ATOM 1546 C CA . ARG A 1 197 ? 3.754 -27.663 10.031 1.00 42.75 197 ARG A CA 1
ATOM 1547 C C . ARG A 1 197 ? 3.527 -27.129 8.625 1.00 42.75 197 ARG A C 1
ATOM 1549 O O . ARG A 1 197 ? 2.522 -27.455 8.015 1.00 42.75 197 ARG A O 1
ATOM 1556 N N . THR A 1 198 ? 4.469 -26.361 8.095 1.00 44.75 198 THR A N 1
ATOM 1557 C CA . THR A 1 198 ? 4.649 -26.272 6.637 1.00 44.75 198 THR A CA 1
ATOM 1558 C C . THR A 1 198 ? 5.996 -25.640 6.339 1.00 44.75 198 THR A C 1
ATOM 1560 O O . THR A 1 198 ? 6.133 -24.426 6.451 1.00 44.75 198 THR A O 1
ATOM 1563 N N . LEU A 1 199 ? 6.969 -26.500 6.037 1.00 37.59 199 LEU A N 1
ATOM 1564 C CA . LEU A 1 199 ? 8.036 -26.400 5.032 1.00 37.59 199 LEU A CA 1
ATOM 1565 C C . LEU A 1 199 ? 9.031 -27.534 5.355 1.00 37.59 199 LEU A C 1
ATOM 1567 O O . LEU A 1 199 ? 10.074 -27.303 5.960 1.00 37.59 199 LEU A O 1
ATOM 1571 N N . GLU A 1 200 ? 8.645 -28.766 5.011 1.00 34.66 200 GLU A N 1
ATOM 1572 C CA . GLU A 1 200 ? 9.603 -29.806 4.604 1.00 34.66 200 GLU A CA 1
ATOM 1573 C C . GLU A 1 200 ? 9.570 -29.889 3.076 1.00 34.66 200 GLU A C 1
ATOM 1575 O O . GLU A 1 200 ? 8.450 -29.761 2.520 1.00 34.66 200 GLU A O 1
#

Secondary structure (DSSP, 8-state):
-EE-------------SHHHHHHHHHHHHTT-HHHHHHHHHHHHHHHT-GGGGSSS--HHHHHHTHHHHHHHHTTTS-TTS-TTT---EEESTT-SBEEEE-HHHHHHHBSSSSBBEESSHHHHHHHHHHHHHHHHHHHHHHHH-----SEEEEEEEEEETTTTEEEEEEEEEE-TT-----S-TT----TT--TTS---

Radius of gyration: 18.79 Å; Cα contacts (8 Å, |Δi|>4): 231; chains: 1; bounding box: 44×50×46 Å

Solvent-accessible surface area (backbone atoms only — not comparable to full-atom values): 12076 Å² total; per-residue (Å²): 103,46,66,41,64,72,91,69,91,83,70,90,65,56,39,53,55,43,47,51,51,52,53,52,49,50,45,36,70,69,72,36,68,66,45,31,72,72,41,48,66,59,51,53,57,50,68,74,38,62,76,60,61,37,78,61,55,51,74,67,60,49,60,76,42,40,71,64,52,51,59,57,47,35,76,81,53,48,81,85,53,50,68,90,72,46,74,45,70,43,49,40,64,76,46,42,45,45,81,46,60,29,73,50,30,38,73,74,27,31,81,84,72,49,44,38,36,38,71,46,73,64,62,28,52,53,52,39,50,52,38,49,55,41,50,50,24,47,48,40,29,73,78,64,72,40,98,49,62,47,58,49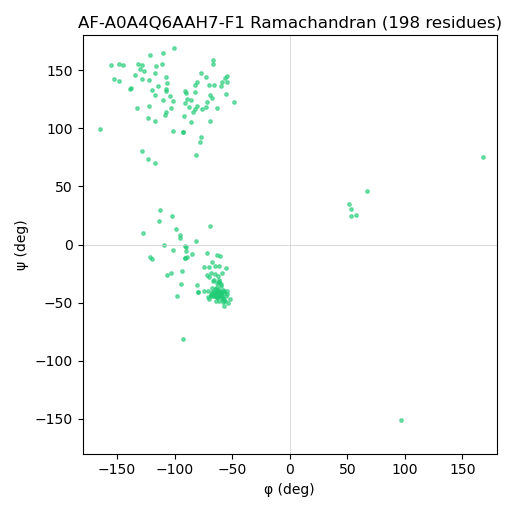,79,50,77,46,80,40,78,38,85,88,76,78,43,74,49,75,46,78,47,77,48,77,47,81,58,59,82,86,80,71,88,59,80,82,71,69,80,67,94,79,76,55,92,87,74,80,86,131

Mean predicted aligned error: 7.4 Å

pLDDT: mean 84.16, std 12.75, range [34.66, 95.5]

Sequence (200 aa):
MTSVENTYTGFNSVLSILPLVTVIKRMVDEDKPGAKKLYQDLLTEIEAQPELLQPSINKEMLHRHEAVVEALLATIFPPSVSSNQGMYAITFPFSSETIYASPSFKRYFLKDGTAINVSDRRTTVDIAKASLSLAYNVILRKLYAASMPLTATSVHAFPDEENNLTTYYELNLNAEFVDVECINKEFKLPAGFSPYRTLE